Protein AF-A0ABD3PIY7-F1 (afdb_monomer)

Nearest PDB structures (foldseek):
  5vhe-assembly1_A  TM=8.144E-01  e=1.814E-07  Bos taurus
  5vhc-assembly1_D  TM=8.703E-01  e=1.479E-06  Bos taurus
  5vhd-assembly1_D  TM=8.740E-01  e=3.602E-06  Bos taurus
  6up2-assembly1_A  TM=8.227E-01  e=4.090E-06  Mus musculus
  5n9e-assembly2_B  TM=8.002E-01  e=2.459E-06  Drosophila melanogaster

pLDDT: mean 78.74, std 16.83, range [37.09, 96.31]

InterPro domains:
  IPR011709 DEAD-box helicase, OB fold [PF07717] (122-175)

Foldseek 3Di:
DPDPPPVVVVVVVCVVVVQVVVCVVVVHDSVVVVVVVVVVVVVQVVCVVVVNDDDPCPCVCVPPPQVVLLVVCLVQADQFKKFKDDADFDWDADPVGTDTDQAFLVRIWIWDQDDDDDDDRDTFTEEEDPQEPSSRDRDAPDRMKGADDWDDDVGIYTDYIDHDDPVSCVVRNDDWDQPLVQQWIQGPVGDIDRHDNPVPPPDDDDD

Structure (mmCIF, N/CA/C/O backbone):
data_AF-A0ABD3PIY7-F1
#
_entry.id   AF-A0ABD3PIY7-F1
#
loop_
_atom_site.group_PDB
_atom_site.id
_atom_site.type_symbol
_atom_site.label_atom_id
_atom_site.label_alt_id
_atom_site.label_comp_id
_atom_site.label_asym_id
_atom_s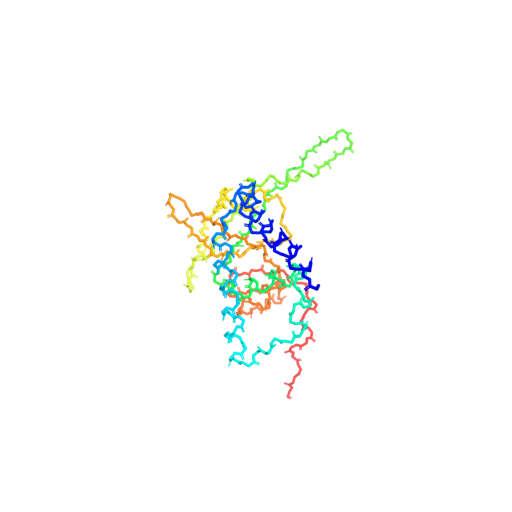ite.label_entity_id
_atom_site.label_seq_id
_atom_site.pdbx_PDB_ins_code
_atom_site.Cartn_x
_atom_site.Cartn_y
_atom_site.Cartn_z
_atom_site.occupancy
_atom_site.B_iso_or_equiv
_atom_site.auth_seq_id
_atom_site.auth_comp_id
_atom_site.auth_asym_id
_atom_site.auth_atom_id
_atom_site.pdbx_PDB_model_num
ATOM 1 N N . MET A 1 1 ? 21.362 31.299 -43.560 1.00 41.44 1 MET A N 1
ATOM 2 C CA . MET A 1 1 ? 21.408 29.983 -42.880 1.00 41.44 1 MET A CA 1
ATOM 3 C C . MET A 1 1 ? 21.507 30.163 -41.349 1.00 41.44 1 MET A C 1
ATOM 5 O O . MET A 1 1 ? 22.507 29.791 -40.764 1.00 41.44 1 MET A O 1
ATOM 9 N N . ARG A 1 2 ? 20.524 30.808 -40.680 1.00 44.50 2 ARG A N 1
ATOM 10 C CA . ARG A 1 2 ? 20.615 31.162 -39.233 1.00 44.50 2 ARG A CA 1
ATOM 11 C C . ARG A 1 2 ? 19.253 31.409 -38.531 1.00 44.50 2 ARG A C 1
ATOM 13 O O . ARG A 1 2 ? 19.141 32.277 -37.681 1.00 44.50 2 ARG A O 1
ATOM 20 N N . ARG A 1 3 ? 18.177 30.699 -38.910 1.00 45.22 3 ARG A N 1
ATOM 21 C CA . ARG A 1 3 ? 16.821 30.898 -38.324 1.00 45.22 3 ARG A CA 1
ATOM 22 C C . ARG A 1 3 ? 16.205 29.671 -37.634 1.00 45.22 3 ARG A C 1
ATOM 24 O O . ARG A 1 3 ? 15.105 29.784 -37.110 1.00 45.22 3 ARG A O 1
ATOM 31 N N . LYS A 1 4 ? 16.890 28.519 -37.601 1.00 45.94 4 LYS A N 1
ATOM 32 C CA . LYS A 1 4 ? 16.369 27.302 -36.944 1.00 45.94 4 LYS A CA 1
ATOM 33 C C . LYS A 1 4 ? 16.643 27.224 -35.427 1.00 45.94 4 LYS A C 1
ATOM 35 O O . LYS A 1 4 ? 15.901 26.530 -34.755 1.00 45.94 4 LYS A O 1
ATOM 40 N N . GLY A 1 5 ? 17.606 27.980 -34.882 1.00 41.78 5 GLY A N 1
ATOM 41 C CA . GLY A 1 5 ? 17.966 27.917 -33.450 1.00 41.78 5 GLY A CA 1
ATOM 42 C C . GLY A 1 5 ? 16.987 28.602 -32.481 1.00 41.78 5 GLY A C 1
ATOM 43 O O . GLY A 1 5 ? 16.725 28.075 -31.410 1.00 41.78 5 GLY A O 1
ATOM 44 N N . LEU A 1 6 ? 16.355 29.720 -32.865 1.00 46.38 6 LEU A N 1
ATOM 45 C CA . LEU A 1 6 ? 15.522 30.504 -31.932 1.00 46.38 6 LEU A CA 1
ATOM 46 C C . LEU A 1 6 ? 14.171 29.862 -31.560 1.00 46.38 6 LEU A C 1
ATOM 48 O O . LEU A 1 6 ? 13.552 30.286 -30.582 1.00 46.38 6 LEU A O 1
ATOM 52 N N . LYS A 1 7 ? 13.670 28.885 -32.333 1.00 46.22 7 LYS A N 1
ATOM 53 C CA . LYS A 1 7 ? 12.395 28.212 -32.022 1.00 46.22 7 LYS A CA 1
ATOM 54 C C . LYS A 1 7 ? 12.561 27.108 -30.978 1.00 46.22 7 LYS A C 1
ATOM 56 O O . LYS A 1 7 ? 11.711 27.031 -30.098 1.00 46.22 7 LYS A O 1
ATOM 61 N N . GLU A 1 8 ? 13.639 26.325 -31.039 1.00 45.47 8 GLU A N 1
ATOM 62 C CA . GLU A 1 8 ? 13.913 25.281 -30.039 1.00 45.47 8 GLU A CA 1
ATOM 63 C C . GLU A 1 8 ? 14.281 25.868 -28.672 1.00 45.47 8 GLU A C 1
ATOM 65 O O . GLU A 1 8 ? 13.762 25.413 -27.651 1.00 45.47 8 GLU A O 1
ATOM 70 N N . GLU A 1 9 ? 15.076 26.942 -28.654 1.00 44.72 9 GLU A N 1
ATOM 71 C CA . GLU A 1 9 ? 15.429 27.670 -27.428 1.00 44.72 9 GLU A CA 1
ATOM 72 C C . GLU A 1 9 ? 14.183 28.223 -26.714 1.00 44.72 9 GLU A C 1
ATOM 74 O O . GLU A 1 9 ? 14.039 28.076 -25.505 1.00 44.72 9 GLU A O 1
ATOM 79 N N . ASN A 1 10 ? 13.215 28.775 -27.458 1.00 47.69 10 ASN A N 1
ATOM 80 C CA . ASN A 1 10 ? 11.969 29.295 -26.882 1.00 47.69 10 ASN A CA 1
ATOM 81 C C . ASN A 1 10 ? 11.010 28.202 -26.379 1.00 47.69 10 ASN A C 1
ATOM 83 O O . ASN A 1 10 ? 10.275 28.436 -25.420 1.00 47.69 10 ASN A O 1
ATOM 87 N N . SER A 1 11 ? 10.987 27.014 -26.992 1.00 49.31 11 SER A N 1
ATOM 88 C CA . SER A 1 11 ? 10.216 25.877 -26.468 1.00 49.31 11 SER A CA 1
ATOM 89 C C . SER A 1 11 ? 10.844 25.282 -25.209 1.00 49.31 11 SER A C 1
ATOM 91 O O . SER A 1 11 ? 10.114 24.973 -24.268 1.00 49.31 11 SER A O 1
ATOM 93 N N . ALA A 1 12 ? 12.177 25.189 -25.152 1.00 49.81 12 ALA A N 1
ATOM 94 C CA . ALA A 1 12 ? 12.895 24.721 -23.970 1.00 49.81 12 ALA A CA 1
ATOM 95 C C . ALA A 1 12 ? 12.731 25.697 -22.794 1.00 49.81 12 ALA A C 1
ATOM 97 O O . ALA A 1 12 ? 12.411 25.262 -21.692 1.00 49.81 12 ALA A O 1
ATOM 98 N N . LEU A 1 13 ? 12.833 27.009 -23.041 1.00 50.16 13 LEU A N 1
ATOM 99 C CA . LEU A 1 13 ? 12.611 28.051 -22.029 1.00 50.16 13 LEU A CA 1
ATOM 100 C C . LEU A 1 13 ? 11.163 28.094 -21.516 1.00 50.16 13 LEU A C 1
ATOM 102 O O . LEU A 1 13 ? 10.933 28.367 -20.341 1.00 50.16 13 LEU A O 1
ATOM 106 N N . ARG A 1 14 ? 10.174 27.787 -22.368 1.00 47.69 14 ARG A N 1
ATOM 107 C CA . ARG A 1 14 ? 8.779 27.645 -21.927 1.00 47.69 14 ARG A CA 1
ATOM 108 C C . ARG A 1 14 ? 8.581 26.400 -21.073 1.00 47.69 14 ARG A C 1
ATOM 110 O O . ARG A 1 14 ? 7.914 26.497 -20.055 1.00 47.69 14 ARG A O 1
ATOM 117 N N . LEU A 1 15 ? 9.165 25.258 -21.437 1.00 51.66 15 LEU A N 1
ATOM 118 C CA . LEU A 1 15 ? 9.083 24.021 -20.649 1.00 51.66 15 LEU A CA 1
ATOM 119 C C . LEU A 1 15 ? 9.783 24.148 -19.285 1.00 51.66 15 LEU A C 1
ATOM 121 O O . LEU A 1 15 ? 9.242 23.675 -18.287 1.00 51.66 15 LEU A O 1
ATOM 125 N N . THR A 1 16 ? 10.926 24.839 -19.209 1.00 54.31 16 THR A N 1
ATOM 126 C CA . THR A 1 16 ? 11.644 25.054 -17.940 1.00 54.31 16 THR A CA 1
ATOM 127 C C . THR A 1 16 ? 10.926 26.015 -16.996 1.00 54.31 16 THR A C 1
ATOM 129 O O . THR A 1 16 ? 11.021 25.823 -15.790 1.00 54.31 16 THR A O 1
ATOM 132 N N . SER A 1 17 ? 10.166 26.998 -17.497 1.00 56.44 17 SER A N 1
ATOM 133 C CA . SER A 1 17 ? 9.319 27.863 -16.655 1.00 56.44 17 SER A CA 1
ATOM 134 C C . SER A 1 17 ? 7.935 27.269 -16.360 1.00 56.44 17 SER A C 1
ATOM 136 O O . SER A 1 17 ? 7.323 27.588 -15.344 1.00 56.44 17 SER A O 1
ATOM 138 N N . PHE A 1 18 ? 7.421 26.408 -17.244 1.00 59.94 18 PHE A N 1
ATOM 139 C CA . PHE A 1 18 ? 6.088 25.810 -17.126 1.00 59.94 18 PHE A CA 1
ATOM 140 C C . PHE A 1 18 ? 6.053 24.663 -16.112 1.00 59.94 18 PHE A C 1
ATOM 142 O O . PHE A 1 18 ? 5.058 24.510 -15.409 1.00 59.94 18 PHE A O 1
ATOM 149 N N . CYS A 1 19 ? 7.138 23.894 -15.980 1.00 62.19 19 CYS A N 1
ATOM 150 C CA . CYS A 1 19 ? 7.215 22.800 -15.009 1.00 62.19 19 CYS A CA 1
ATOM 151 C C . CYS A 1 19 ? 7.185 23.268 -13.538 1.00 62.19 19 CYS A C 1
ATOM 153 O O . CYS A 1 19 ? 6.385 22.712 -12.784 1.00 62.19 19 CYS A O 1
ATOM 155 N N . PRO A 1 20 ? 7.954 24.289 -13.102 1.00 66.12 20 PRO A N 1
ATOM 156 C CA . PRO A 1 20 ? 7.835 24.848 -11.752 1.00 66.12 20 PRO A CA 1
ATOM 157 C C . PRO A 1 20 ? 6.439 25.423 -11.494 1.00 66.12 20 PRO A C 1
ATOM 159 O O . PRO A 1 20 ? 5.818 25.113 -10.485 1.00 66.12 20 PRO A O 1
ATOM 162 N N . PHE A 1 21 ? 5.893 26.162 -12.463 1.00 67.88 21 PHE A N 1
ATOM 163 C CA . PHE A 1 21 ? 4.573 26.784 -12.350 1.00 67.88 21 PHE A CA 1
ATOM 164 C C . PHE A 1 21 ? 3.426 25.763 -12.230 1.00 67.88 21 PHE A C 1
ATOM 166 O O . PHE A 1 21 ? 2.496 25.941 -11.443 1.00 67.88 21 PHE A O 1
ATOM 173 N N . LEU A 1 22 ? 3.481 24.669 -12.996 1.00 68.88 22 LEU A N 1
ATOM 174 C CA . LEU A 1 22 ? 2.507 23.580 -12.897 1.00 68.88 22 LEU A CA 1
ATOM 175 C C . LEU A 1 22 ? 2.661 22.796 -11.585 1.00 68.88 22 LEU A C 1
ATOM 177 O O . LEU A 1 22 ? 1.661 22.354 -11.022 1.00 68.88 22 LEU A O 1
ATOM 181 N N . SER A 1 23 ? 3.896 22.659 -11.094 1.00 71.25 23 SER A N 1
ATOM 182 C CA . SER A 1 23 ? 4.188 22.005 -9.816 1.00 71.25 23 SER A CA 1
ATOM 183 C C . SER A 1 23 ? 3.575 22.785 -8.655 1.00 71.25 23 SER A C 1
ATOM 185 O O . SER A 1 23 ? 2.824 22.202 -7.878 1.00 71.25 23 SER A O 1
ATOM 187 N N . ASP A 1 24 ? 3.756 24.108 -8.613 1.00 74.19 24 ASP A N 1
ATOM 188 C CA . ASP A 1 24 ? 3.157 24.974 -7.587 1.00 74.19 24 ASP A CA 1
ATOM 189 C C . ASP A 1 24 ? 1.623 24.902 -7.593 1.00 74.19 24 ASP A C 1
ATOM 191 O O . ASP A 1 24 ? 0.986 24.869 -6.540 1.00 74.19 24 ASP A O 1
ATOM 195 N N . ARG A 1 25 ? 1.007 24.801 -8.778 1.00 80.75 25 ARG A N 1
ATOM 196 C CA . ARG A 1 25 ? -0.454 24.698 -8.915 1.00 80.75 25 ARG A CA 1
ATOM 197 C C . ARG A 1 25 ? -1.023 23.372 -8.403 1.00 80.75 25 ARG A C 1
ATOM 199 O O . ARG A 1 25 ? -2.176 23.333 -7.978 1.00 80.75 25 ARG A O 1
ATOM 206 N N . LEU A 1 26 ? -0.241 22.298 -8.470 1.00 81.50 26 LEU A N 1
ATOM 207 C CA . LEU A 1 26 ? -0.616 20.965 -7.991 1.00 81.50 26 LEU A CA 1
ATOM 208 C C . LEU A 1 26 ? -0.087 20.677 -6.574 1.00 81.50 26 LEU A C 1
ATOM 210 O O . LEU A 1 26 ? -0.328 19.591 -6.052 1.00 81.50 26 LEU A O 1
ATOM 214 N N . GLY A 1 27 ? 0.621 21.630 -5.953 1.00 83.44 27 GLY A N 1
ATOM 215 C CA . GLY A 1 27 ? 1.266 21.450 -4.650 1.00 83.44 27 GLY A CA 1
ATOM 216 C C . GLY A 1 27 ? 2.446 20.470 -4.676 1.00 83.44 27 GLY A C 1
ATOM 217 O O . GLY A 1 27 ? 2.754 19.851 -3.660 1.00 83.44 27 GLY A O 1
ATOM 218 N N . LEU A 1 28 ? 3.082 20.288 -5.834 1.00 86.81 28 LEU A N 1
ATOM 219 C CA . LEU A 1 28 ? 4.210 19.382 -6.038 1.00 86.81 28 LEU A CA 1
ATOM 220 C C . LEU A 1 28 ? 5.540 20.128 -5.889 1.00 86.81 28 LEU A C 1
ATOM 222 O O . LEU A 1 28 ? 5.702 21.245 -6.370 1.00 86.81 28 LEU A O 1
ATOM 226 N N . ALA A 1 29 ? 6.531 19.482 -5.274 1.00 90.31 29 ALA A N 1
ATOM 227 C CA . ALA A 1 29 ? 7.879 20.028 -5.158 1.00 90.31 29 ALA A CA 1
ATOM 228 C C . ALA A 1 29 ? 8.727 19.640 -6.381 1.00 90.31 29 ALA A C 1
ATOM 230 O O . ALA A 1 29 ? 9.099 18.476 -6.544 1.00 90.31 29 ALA A O 1
ATOM 231 N N . PHE A 1 30 ? 9.064 20.617 -7.232 1.00 88.00 30 PHE A N 1
ATOM 232 C CA . PHE A 1 30 ? 9.815 20.383 -8.475 1.00 88.00 30 PHE A CA 1
ATOM 233 C C . PHE A 1 30 ? 11.169 19.695 -8.246 1.00 88.00 30 PHE A C 1
ATOM 235 O O . PHE A 1 30 ? 11.484 18.717 -8.922 1.00 88.00 30 PHE A O 1
ATOM 242 N N . ASN A 1 31 ? 11.942 20.162 -7.260 1.00 90.00 31 ASN A N 1
ATOM 243 C CA . ASN A 1 31 ? 13.249 19.579 -6.945 1.00 90.00 31 ASN A CA 1
ATOM 244 C C . ASN A 1 31 ? 13.114 18.108 -6.539 1.00 90.00 31 ASN A C 1
ATOM 246 O O . ASN A 1 31 ? 13.791 17.260 -7.105 1.00 90.00 31 ASN A O 1
ATOM 250 N N . SER A 1 32 ? 12.146 17.783 -5.675 1.00 91.38 32 SER A N 1
ATOM 251 C CA . SER A 1 32 ? 11.881 16.399 -5.271 1.00 91.38 32 SER A CA 1
ATOM 252 C C . SER A 1 32 ? 11.489 15.508 -6.451 1.00 91.38 32 SER A C 1
ATOM 254 O O . SER A 1 32 ? 11.892 14.351 -6.503 1.00 91.38 32 SER A O 1
ATOM 256 N N . MET A 1 33 ? 10.736 16.023 -7.429 1.00 89.62 33 MET A N 1
ATOM 257 C CA . MET A 1 33 ? 10.426 15.265 -8.649 1.00 89.62 33 MET A CA 1
ATOM 258 C C . MET A 1 33 ? 11.662 15.002 -9.508 1.00 89.62 33 MET A C 1
ATOM 260 O O . MET A 1 33 ? 11.801 13.914 -10.069 1.00 89.62 33 MET A O 1
ATOM 264 N N . ASN A 1 34 ? 12.565 15.976 -9.607 1.00 91.25 34 ASN A N 1
ATOM 265 C CA . ASN A 1 34 ? 13.816 15.796 -10.329 1.00 91.25 34 ASN A CA 1
ATOM 266 C C . ASN A 1 34 ? 14.738 14.790 -9.620 1.00 91.25 34 ASN A C 1
ATOM 268 O O . ASN A 1 34 ? 15.305 13.924 -10.284 1.00 91.25 34 ASN A O 1
ATOM 272 N N . ASP A 1 35 ? 14.807 14.836 -8.289 1.00 95.12 35 ASP A N 1
ATOM 273 C CA . ASP A 1 35 ? 15.552 13.869 -7.478 1.00 95.12 35 ASP A CA 1
ATOM 274 C C . ASP A 1 35 ? 14.982 12.451 -7.652 1.00 95.12 35 ASP A C 1
ATOM 276 O O . ASP A 1 35 ? 15.729 11.498 -7.876 1.00 95.12 35 ASP A O 1
ATOM 280 N N . MET A 1 36 ? 13.650 12.299 -7.655 1.00 94.12 36 MET A N 1
ATOM 281 C CA . MET A 1 36 ? 12.994 11.014 -7.940 1.00 94.12 36 MET A CA 1
ATOM 282 C C . MET A 1 36 ? 13.327 10.498 -9.344 1.00 94.12 36 MET A C 1
ATOM 284 O O . MET A 1 36 ? 13.596 9.310 -9.515 1.00 94.12 36 MET A O 1
ATOM 288 N N . LYS A 1 37 ? 13.358 11.374 -10.355 1.00 93.19 37 LYS A N 1
ATOM 289 C CA . LYS A 1 37 ? 13.745 10.991 -11.720 1.00 93.19 37 LYS A CA 1
ATOM 290 C C . LYS A 1 37 ? 15.193 10.498 -11.778 1.00 93.19 37 LYS A C 1
ATOM 292 O O . LYS A 1 37 ? 15.467 9.504 -12.448 1.00 93.19 37 LYS A O 1
ATOM 297 N N . GLN A 1 38 ? 16.106 11.169 -11.079 1.00 95.81 38 GLN A N 1
ATOM 298 C CA . GLN A 1 38 ? 17.503 10.740 -10.984 1.00 95.81 38 GLN A CA 1
ATOM 299 C C . GLN A 1 38 ? 17.629 9.390 -10.269 1.00 95.81 38 GLN A C 1
ATOM 301 O O . GLN A 1 38 ? 18.364 8.522 -10.737 1.00 95.81 38 GLN A O 1
ATOM 306 N N . LEU A 1 39 ? 16.867 9.173 -9.193 1.00 96.31 39 LEU A N 1
ATOM 307 C CA . LEU A 1 39 ? 16.850 7.902 -8.470 1.00 96.31 39 LEU A CA 1
ATOM 308 C C . LEU A 1 39 ? 16.390 6.739 -9.364 1.00 96.31 39 LEU A C 1
ATOM 310 O O . LEU A 1 39 ? 17.013 5.681 -9.362 1.00 96.31 39 LEU A O 1
ATOM 314 N N . VAL A 1 40 ? 15.353 6.938 -10.184 1.00 93.31 40 VAL A N 1
ATOM 315 C CA . VAL A 1 40 ? 14.893 5.918 -11.147 1.00 93.31 40 VAL A CA 1
ATOM 316 C C . VAL A 1 40 ? 15.995 5.561 -12.147 1.00 93.31 40 VAL A C 1
ATOM 318 O O . VAL A 1 40 ? 16.245 4.384 -12.398 1.00 93.31 40 VAL A O 1
ATOM 321 N N . GLN A 1 41 ? 16.709 6.557 -12.677 1.00 92.44 41 GLN A N 1
ATOM 322 C CA . GLN A 1 41 ? 17.826 6.318 -13.599 1.00 92.44 41 GLN A CA 1
ATOM 323 C C . GLN A 1 41 ? 18.957 5.514 -12.939 1.00 92.44 41 GLN A C 1
ATOM 325 O O . GLN A 1 41 ? 19.526 4.620 -13.565 1.00 92.44 41 GLN A O 1
ATOM 330 N N . GLN A 1 42 ? 19.255 5.792 -11.668 1.00 95.44 42 GLN A N 1
ATOM 331 C CA . GLN A 1 42 ? 20.258 5.054 -10.895 1.00 95.44 42 GLN A CA 1
ATOM 332 C C . GLN A 1 42 ? 19.845 3.598 -10.632 1.00 95.44 42 GLN A C 1
ATOM 334 O O . GLN A 1 42 ? 20.677 2.691 -10.739 1.00 95.44 42 GLN A O 1
ATOM 339 N N . LEU A 1 43 ? 18.568 3.357 -10.319 1.00 93.25 43 LEU A N 1
ATOM 340 C CA . LEU A 1 43 ? 18.032 2.006 -10.136 1.00 93.25 43 LEU A CA 1
ATOM 341 C C . LEU A 1 43 ? 18.088 1.204 -11.442 1.00 93.25 43 LEU A C 1
ATOM 343 O O . LEU A 1 43 ? 18.558 0.069 -11.430 1.00 93.25 43 LEU A O 1
ATOM 347 N N . ASN A 1 44 ? 17.721 1.807 -12.576 1.00 91.25 44 ASN A N 1
ATOM 348 C CA . ASN A 1 44 ? 17.812 1.153 -13.887 1.00 91.25 44 ASN A CA 1
ATOM 349 C C . ASN A 1 44 ? 19.256 0.805 -14.272 1.00 91.25 44 ASN A C 1
ATOM 351 O O . ASN A 1 44 ? 19.520 -0.292 -14.767 1.00 91.25 44 ASN A O 1
ATOM 355 N N . ALA A 1 45 ? 20.208 1.701 -13.997 1.00 91.75 45 ALA A N 1
ATOM 356 C CA . ALA A 1 45 ? 21.626 1.418 -14.211 1.00 91.75 45 ALA A CA 1
ATOM 357 C C . ALA A 1 45 ? 22.116 0.242 -13.344 1.00 91.75 45 ALA A C 1
ATOM 359 O O . ALA A 1 45 ? 22.903 -0.583 -13.807 1.00 91.75 45 ALA A O 1
ATOM 360 N N . SER A 1 46 ? 21.616 0.135 -12.110 1.00 94.88 46 SER A N 1
ATOM 361 C CA . SER A 1 46 ? 21.942 -0.964 -11.193 1.00 94.88 46 SER A CA 1
ATOM 362 C C . SER A 1 46 ? 21.303 -2.292 -11.619 1.00 94.88 46 SER A C 1
ATOM 364 O O . SER A 1 46 ? 21.924 -3.341 -11.506 1.00 94.88 46 SER A O 1
ATOM 366 N N . LEU A 1 47 ? 20.084 -2.274 -12.162 1.00 91.62 47 LEU A N 1
ATOM 367 C CA . LEU A 1 47 ? 19.457 -3.463 -12.754 1.00 91.62 47 LEU A CA 1
ATOM 368 C C . LEU A 1 47 ? 20.231 -3.944 -13.988 1.00 91.62 47 LEU A C 1
ATOM 370 O O . LEU A 1 47 ? 20.502 -5.138 -14.122 1.00 91.62 47 LEU A O 1
ATOM 374 N N . SER A 1 48 ? 20.675 -3.003 -14.824 1.00 92.06 48 SER A N 1
ATOM 375 C CA . SER A 1 48 ? 21.489 -3.296 -16.006 1.00 92.06 48 SER A CA 1
ATOM 376 C C . SER A 1 48 ? 22.832 -3.927 -15.635 1.00 92.06 48 SER A C 1
ATOM 378 O O . SER A 1 48 ? 23.259 -4.883 -16.280 1.00 92.06 48 SER A O 1
ATOM 380 N N . SER A 1 49 ? 23.490 -3.449 -14.571 1.00 93.38 49 SER A N 1
ATOM 381 C CA . SER A 1 49 ? 24.754 -4.036 -14.103 1.00 93.38 49 SER A CA 1
ATOM 382 C C . SER A 1 49 ? 24.587 -5.439 -13.507 1.00 93.38 49 SER A C 1
ATOM 384 O O . SER A 1 49 ? 25.516 -6.240 -13.579 1.00 93.38 49 SER A O 1
ATOM 386 N N . LEU A 1 50 ? 23.401 -5.762 -12.979 1.00 94.56 50 LEU A N 1
ATOM 387 C CA . LEU A 1 50 ? 23.030 -7.106 -12.518 1.00 94.56 50 LEU A CA 1
ATOM 388 C C . LEU A 1 50 ? 22.650 -8.063 -13.664 1.00 94.56 50 LEU A C 1
ATOM 390 O O . LEU A 1 50 ? 22.404 -9.241 -13.411 1.00 94.56 50 LEU A O 1
ATOM 394 N N . GLY A 1 51 ? 22.611 -7.585 -14.912 1.00 91.69 51 GLY A N 1
ATOM 395 C CA . GLY A 1 51 ? 22.280 -8.385 -16.095 1.00 91.69 51 GLY A CA 1
ATOM 396 C C . GLY A 1 51 ? 20.804 -8.352 -16.502 1.00 91.69 51 GLY A C 1
ATOM 397 O O . GLY A 1 51 ? 20.430 -9.033 -17.456 1.00 91.69 51 GLY A O 1
ATOM 398 N N . PHE A 1 52 ? 19.967 -7.551 -15.834 1.00 89.75 52 PHE A N 1
ATOM 399 C CA . PHE A 1 52 ? 18.611 -7.264 -16.302 1.00 89.75 52 PHE A CA 1
ATOM 400 C C . PHE A 1 52 ? 18.684 -6.178 -17.375 1.00 89.75 52 PHE A C 1
ATOM 402 O O . PHE A 1 52 ? 18.832 -4.997 -17.068 1.00 89.75 52 PHE A O 1
ATOM 409 N N . LEU A 1 53 ? 18.640 -6.592 -18.639 1.00 82.38 53 LEU A N 1
ATOM 410 C CA . LEU A 1 53 ? 18.754 -5.680 -19.772 1.00 82.38 53 LEU A CA 1
ATOM 411 C C . LEU A 1 53 ? 17.472 -4.864 -19.938 1.00 82.38 53 LEU A C 1
ATOM 413 O O . LEU A 1 53 ? 16.374 -5.421 -19.932 1.00 82.38 53 LEU A O 1
ATOM 417 N N . ASP A 1 54 ? 17.635 -3.557 -20.126 1.00 77.81 54 ASP A N 1
ATOM 418 C CA . ASP A 1 54 ? 16.555 -2.690 -20.578 1.00 77.81 54 ASP A CA 1
ATOM 419 C C . ASP A 1 54 ? 16.363 -2.908 -22.083 1.00 77.81 54 ASP A C 1
ATOM 421 O O . ASP A 1 54 ? 17.133 -2.407 -22.906 1.00 77.81 54 ASP A O 1
ATOM 425 N N . ASP A 1 55 ? 15.390 -3.742 -22.439 1.00 77.50 55 ASP A N 1
ATOM 426 C CA . ASP A 1 55 ? 14.936 -3.861 -23.821 1.00 77.50 55 ASP A CA 1
ATOM 427 C C . ASP A 1 55 ? 13.862 -2.795 -24.075 1.00 77.50 55 ASP A C 1
ATOM 429 O O . ASP A 1 55 ? 13.175 -2.355 -23.153 1.00 77.50 55 ASP A O 1
ATOM 433 N N . GLY A 1 56 ? 13.627 -2.408 -25.330 1.00 75.50 56 GLY A N 1
ATOM 434 C CA . GLY A 1 56 ? 12.601 -1.411 -25.685 1.00 75.50 56 GLY A CA 1
ATOM 435 C C . GLY A 1 56 ? 11.170 -1.771 -25.235 1.00 75.50 56 GLY A C 1
ATOM 436 O O . GLY A 1 56 ? 10.258 -0.957 -25.370 1.00 75.50 56 GLY A O 1
ATOM 437 N N . ASN A 1 57 ? 10.981 -2.976 -24.688 1.00 81.00 57 ASN A N 1
ATOM 438 C CA . ASN A 1 57 ? 9.741 -3.531 -24.162 1.00 81.00 57 ASN A CA 1
ATOM 439 C C . ASN A 1 57 ? 9.676 -3.654 -22.623 1.00 81.00 57 ASN A C 1
ATOM 441 O O . ASN A 1 57 ? 8.675 -4.181 -22.127 1.00 81.00 57 ASN A O 1
ATOM 445 N N . SER A 1 58 ? 10.666 -3.182 -21.854 1.00 83.75 58 SER A N 1
ATOM 446 C CA . SER A 1 58 ? 10.670 -3.285 -20.378 1.00 83.75 58 SER A CA 1
ATOM 447 C C . SER A 1 58 ? 9.381 -2.746 -19.731 1.00 83.75 58 SER A C 1
ATOM 449 O O . SER A 1 58 ? 8.857 -3.332 -18.783 1.00 83.75 58 SER A O 1
ATOM 451 N N . ASP A 1 59 ? 8.793 -1.696 -20.314 1.00 88.88 59 ASP A N 1
ATOM 452 C CA . ASP A 1 59 ? 7.591 -1.018 -19.810 1.00 88.88 59 ASP A CA 1
ATOM 453 C C . ASP A 1 59 ? 6.259 -1.536 -20.388 1.00 88.88 59 ASP A C 1
ATOM 455 O O . ASP A 1 59 ? 5.209 -0.919 -20.189 1.00 88.88 59 ASP A O 1
ATOM 459 N N . THR A 1 60 ? 6.242 -2.695 -21.064 1.00 91.94 60 THR A N 1
ATOM 460 C CA . THR A 1 60 ? 5.022 -3.248 -21.701 1.00 91.94 60 THR A CA 1
ATOM 461 C C . THR A 1 60 ? 3.827 -3.323 -20.736 1.00 91.94 60 THR A C 1
ATOM 463 O O . THR A 1 60 ? 2.681 -3.088 -21.121 1.00 91.94 60 THR A O 1
ATOM 466 N N . ASN A 1 61 ? 4.087 -3.612 -19.456 1.00 91.44 61 ASN A N 1
ATOM 467 C CA . ASN A 1 61 ? 3.062 -3.772 -18.423 1.00 91.44 61 ASN A CA 1
ATOM 468 C C . ASN A 1 61 ? 2.851 -2.531 -17.533 1.00 91.44 61 ASN A C 1
ATOM 470 O O . ASN A 1 61 ? 2.048 -2.601 -16.599 1.00 91.44 61 ASN A O 1
ATOM 474 N N . ALA A 1 62 ? 3.511 -1.399 -17.808 1.00 90.38 62 ALA A N 1
ATOM 475 C CA . ALA A 1 62 ? 3.494 -0.213 -16.941 1.00 90.38 62 ALA A CA 1
ATOM 476 C C . ALA A 1 62 ? 2.083 0.370 -16.722 1.00 90.38 62 ALA A C 1
ATOM 478 O O . ALA A 1 62 ? 1.762 0.863 -15.643 1.00 90.38 62 ALA A O 1
ATOM 479 N N . ASN A 1 63 ? 1.199 0.246 -17.718 1.00 92.94 63 ASN A N 1
ATOM 480 C CA . ASN A 1 63 ? -0.185 0.730 -17.635 1.00 92.94 63 ASN A CA 1
ATOM 481 C C . ASN A 1 63 ? -1.136 -0.234 -16.900 1.00 92.94 63 ASN A C 1
ATOM 483 O O . ASN A 1 63 ? -2.287 0.108 -16.618 1.00 92.94 63 ASN A O 1
ATOM 487 N N . SER A 1 64 ? -0.689 -1.451 -16.580 1.00 94.38 64 SER A N 1
ATOM 488 C CA . SER A 1 64 ? -1.505 -2.428 -15.862 1.00 94.38 64 SER A CA 1
ATOM 489 C C . SER A 1 64 ? -1.379 -2.223 -14.357 1.00 94.38 64 SER A C 1
ATOM 491 O O . SER A 1 64 ? -0.514 -2.795 -13.691 1.00 94.38 64 SER A O 1
ATOM 493 N N . TRP A 1 65 ? -2.303 -1.448 -13.786 1.00 91.12 65 TRP A N 1
ATOM 494 C CA . TRP A 1 65 ? -2.330 -1.155 -12.349 1.00 91.12 65 TRP A CA 1
ATOM 495 C C . TRP A 1 65 ? -2.349 -2.417 -11.467 1.00 91.12 65 TRP A C 1
ATOM 497 O O . TRP A 1 65 ? -1.837 -2.400 -10.350 1.00 91.12 65 TRP A O 1
ATOM 507 N N . ARG A 1 66 ? -2.911 -3.532 -11.962 1.00 91.75 66 ARG A N 1
ATOM 508 C CA . ARG A 1 66 ? -2.924 -4.821 -11.250 1.00 91.75 66 ARG A CA 1
ATOM 509 C C . ARG A 1 66 ? -1.524 -5.409 -11.113 1.00 91.75 66 ARG A C 1
ATOM 511 O O . ARG A 1 66 ? -1.187 -5.904 -10.039 1.00 91.75 66 ARG A O 1
ATOM 518 N N . ILE A 1 67 ? -0.719 -5.343 -12.174 1.00 93.50 67 ILE A N 1
ATOM 519 C CA . ILE A 1 67 ? 0.662 -5.840 -12.168 1.00 93.50 67 ILE A CA 1
ATOM 520 C C . ILE A 1 67 ? 1.513 -4.931 -11.287 1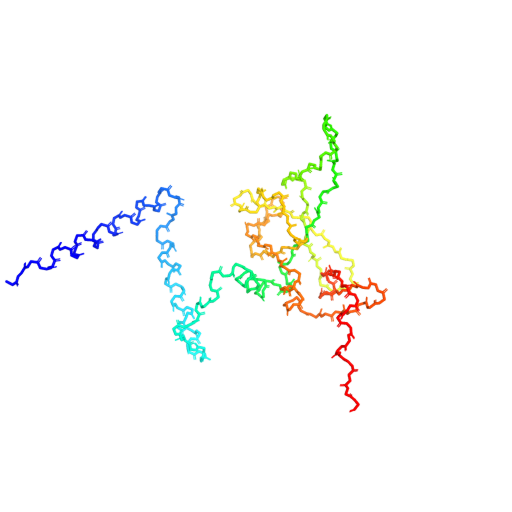.00 93.50 67 ILE A C 1
ATOM 522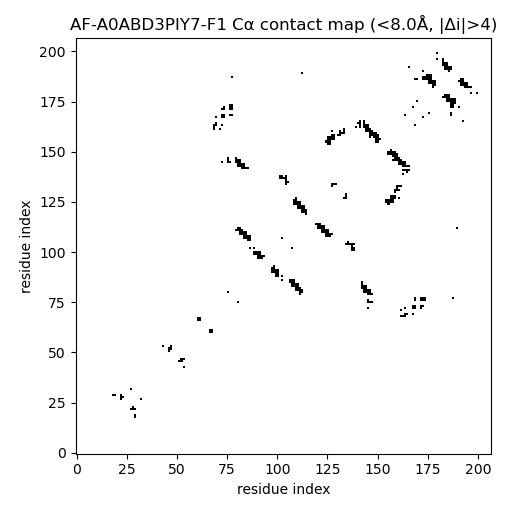 O O . ILE A 1 67 ? 2.157 -5.424 -10.367 1.00 93.50 67 ILE A O 1
ATOM 526 N N . VAL A 1 68 ? 1.419 -3.612 -11.473 1.00 93.44 68 VAL A N 1
ATOM 527 C CA . VAL A 1 68 ? 2.154 -2.632 -10.658 1.00 93.44 68 VAL A CA 1
ATOM 528 C C . VAL A 1 68 ? 1.847 -2.807 -9.166 1.00 93.44 68 VAL A C 1
ATOM 530 O O . VAL A 1 68 ? 2.762 -2.895 -8.352 1.00 93.44 68 VAL A O 1
ATOM 533 N N . ARG A 1 69 ? 0.571 -2.967 -8.787 1.00 92.81 69 ARG A N 1
ATOM 534 C CA . ARG A 1 69 ? 0.200 -3.274 -7.394 1.00 92.81 69 ARG A CA 1
ATOM 535 C C . ARG A 1 69 ? 0.752 -4.609 -6.916 1.00 92.81 69 ARG A C 1
ATOM 537 O O . ARG A 1 69 ? 1.134 -4.708 -5.759 1.00 92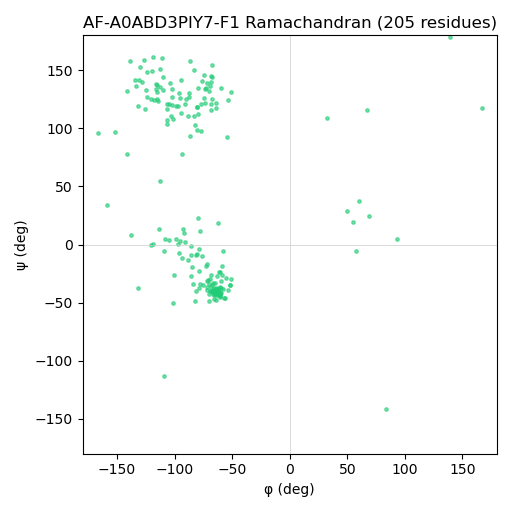.81 69 ARG A O 1
ATOM 544 N N . SER A 1 70 ? 0.781 -5.627 -7.771 1.00 93.69 70 SER A N 1
ATOM 545 C CA . SER A 1 70 ? 1.317 -6.941 -7.400 1.00 93.69 70 SER A CA 1
ATOM 546 C C . SER A 1 70 ? 2.817 -6.873 -7.108 1.00 93.69 70 SER A C 1
ATOM 548 O O . SER A 1 70 ? 3.259 -7.492 -6.149 1.00 93.69 70 SER A O 1
ATOM 550 N N . VAL A 1 71 ? 3.570 -6.058 -7.854 1.00 94.25 71 VAL A N 1
ATOM 551 C CA . VAL A 1 71 ? 4.989 -5.774 -7.576 1.00 94.25 71 VAL A CA 1
ATOM 552 C C . VAL A 1 71 ? 5.157 -5.002 -6.262 1.00 94.25 71 VAL A C 1
ATOM 554 O O . VAL A 1 71 ? 6.029 -5.311 -5.461 1.00 94.25 71 VAL A O 1
ATOM 557 N N . VAL A 1 72 ? 4.288 -4.031 -5.965 1.00 94.31 72 VAL A N 1
ATOM 558 C CA . VAL A 1 72 ? 4.316 -3.355 -4.652 1.00 94.31 72 VAL A CA 1
ATOM 559 C C . VAL A 1 72 ? 4.045 -4.351 -3.517 1.00 94.31 72 VAL A C 1
ATOM 561 O O . VAL A 1 72 ? 4.725 -4.331 -2.494 1.00 94.31 72 VAL A O 1
ATOM 564 N N . VAL A 1 73 ? 3.089 -5.263 -3.706 1.00 93.88 73 VAL A N 1
ATOM 565 C CA . VAL A 1 73 ? 2.800 -6.330 -2.738 1.00 93.88 73 VAL A CA 1
ATOM 566 C C . VAL A 1 73 ? 3.993 -7.271 -2.579 1.00 93.88 73 VAL A C 1
ATOM 568 O O . VAL A 1 73 ? 4.289 -7.639 -1.448 1.00 93.88 73 VAL A O 1
ATOM 571 N N . SER A 1 74 ? 4.711 -7.612 -3.655 1.00 93.44 74 SER A N 1
ATOM 572 C CA . SER A 1 74 ? 5.864 -8.518 -3.575 1.00 93.44 74 SER A CA 1
ATOM 573 C C . SER A 1 74 ? 7.014 -7.976 -2.737 1.00 93.44 74 SER A C 1
ATOM 575 O O . SER A 1 74 ? 7.790 -8.752 -2.194 1.00 93.44 74 SER A O 1
ATOM 577 N N . VAL A 1 75 ? 7.136 -6.652 -2.644 1.00 93.25 75 VAL A N 1
ATOM 578 C CA . VAL A 1 75 ? 8.184 -5.993 -1.856 1.00 93.25 75 VAL A CA 1
ATOM 579 C C . VAL A 1 75 ? 7.796 -5.869 -0.380 1.00 93.25 75 VAL A C 1
ATOM 581 O O . VAL A 1 75 ? 8.663 -5.923 0.487 1.00 93.25 75 VAL A O 1
ATOM 584 N N . LEU A 1 76 ? 6.508 -5.681 -0.082 1.00 92.94 76 LEU A N 1
ATOM 585 C CA . LEU A 1 76 ? 6.034 -5.336 1.266 1.00 92.94 76 LEU A CA 1
ATOM 586 C C . LEU A 1 76 ? 5.469 -6.540 2.043 1.00 92.94 76 LEU A C 1
ATOM 588 O O . LEU A 1 76 ? 5.463 -6.541 3.277 1.00 92.94 76 LEU A O 1
ATOM 592 N N . ALA A 1 77 ? 4.969 -7.564 1.350 1.00 88.94 77 ALA A N 1
ATOM 593 C CA . ALA A 1 77 ? 4.473 -8.790 1.967 1.00 88.94 77 ALA A CA 1
ATOM 594 C C . ALA A 1 77 ? 5.625 -9.777 2.258 1.00 88.94 77 ALA A C 1
ATOM 596 O O . ALA A 1 77 ? 6.619 -9.779 1.535 1.00 88.94 77 ALA A O 1
ATOM 597 N N . PRO A 1 78 ? 5.513 -10.630 3.296 1.00 85.81 78 PRO A N 1
ATOM 598 C CA . PRO A 1 78 ? 4.400 -10.753 4.248 1.00 85.81 78 PRO A CA 1
ATOM 599 C C . PRO A 1 78 ? 4.476 -9.801 5.456 1.00 85.81 78 PRO A C 1
ATOM 601 O O . PRO A 1 78 ? 3.510 -9.697 6.209 1.00 85.81 78 PRO A O 1
ATOM 604 N N . ALA A 1 79 ? 5.593 -9.096 5.651 1.00 87.12 79 ALA A N 1
ATOM 605 C CA . ALA A 1 79 ? 5.862 -8.358 6.887 1.00 87.12 79 ALA A CA 1
ATOM 606 C C . ALA A 1 79 ? 4.942 -7.145 7.112 1.00 87.12 79 ALA A C 1
ATOM 608 O O . ALA A 1 79 ? 4.572 -6.853 8.247 1.00 87.12 79 ALA A O 1
ATOM 609 N N . GLN A 1 80 ? 4.571 -6.423 6.052 1.00 91.31 80 GLN A N 1
ATOM 610 C CA . GLN A 1 80 ? 3.841 -5.156 6.153 1.00 91.31 80 GLN A CA 1
ATOM 611 C C . GLN A 1 80 ? 2.412 -5.268 5.604 1.00 91.31 80 GLN A C 1
ATOM 613 O O . GLN A 1 80 ? 2.001 -4.507 4.725 1.00 91.31 80 GLN A O 1
ATOM 618 N N . VAL A 1 81 ? 1.641 -6.226 6.125 1.00 92.12 81 VAL A N 1
ATOM 619 C CA . VAL A 1 81 ? 0.248 -6.480 5.717 1.00 92.12 81 VAL A CA 1
ATOM 620 C C . VAL A 1 81 ? -0.743 -5.958 6.763 1.00 92.12 81 VAL A C 1
ATOM 622 O O . VAL A 1 81 ? -0.554 -6.104 7.968 1.00 92.12 81 VAL A O 1
ATOM 625 N N . ILE A 1 82 ? -1.831 -5.356 6.285 1.00 92.88 82 ILE A N 1
ATOM 626 C CA . ILE A 1 82 ? -2.957 -4.850 7.070 1.00 92.88 82 ILE A CA 1
ATOM 627 C C . ILE A 1 82 ? -4.207 -5.647 6.711 1.00 92.88 82 ILE A C 1
ATOM 629 O O . ILE A 1 82 ? -4.570 -5.773 5.539 1.00 92.88 82 ILE A O 1
ATOM 633 N N . ARG A 1 83 ? -4.917 -6.107 7.738 1.00 91.75 83 ARG A N 1
ATOM 634 C CA . ARG A 1 83 ? -6.248 -6.695 7.632 1.00 91.75 83 ARG A CA 1
ATOM 635 C C . ARG A 1 83 ? -7.307 -5.600 7.707 1.00 91.75 83 ARG A C 1
ATOM 637 O O . ARG A 1 83 ? -7.339 -4.809 8.652 1.00 91.75 83 ARG A O 1
ATOM 644 N N . VAL A 1 84 ? -8.201 -5.578 6.725 1.00 92.12 84 VAL A N 1
ATOM 645 C CA . VAL A 1 84 ? -9.353 -4.674 6.673 1.00 92.12 84 VAL A CA 1
ATOM 646 C C . VAL A 1 84 ? -10.577 -5.405 7.202 1.00 92.12 84 VAL A C 1
ATOM 648 O O . VAL A 1 84 ? -11.027 -6.399 6.633 1.00 92.12 84 VAL A O 1
ATOM 651 N N . GLN A 1 85 ? -11.161 -4.888 8.275 1.00 90.31 85 GLN A N 1
ATOM 652 C CA . GLN A 1 85 ? -12.459 -5.327 8.760 1.00 90.31 85 GLN A CA 1
ATOM 653 C C . GLN A 1 85 ? -13.542 -4.413 8.187 1.00 90.31 85 GLN A C 1
ATOM 655 O O . GLN A 1 85 ? -13.614 -3.224 8.514 1.00 90.31 85 GLN A O 1
ATOM 660 N N . ARG A 1 86 ? -14.383 -4.995 7.327 1.00 86.62 86 ARG A N 1
ATOM 661 C CA . ARG A 1 86 ? -15.545 -4.317 6.746 1.00 86.62 86 ARG A CA 1
ATOM 662 C C . ARG A 1 86 ? -16.593 -4.033 7.834 1.00 86.62 86 ARG A C 1
ATOM 664 O O . ARG A 1 86 ? -16.745 -4.852 8.747 1.00 86.62 86 ARG A O 1
ATOM 671 N N . PRO A 1 87 ? -17.306 -2.898 7.765 1.00 82.75 87 PRO A N 1
ATOM 672 C CA . PRO A 1 87 ? -18.399 -2.622 8.685 1.00 82.75 87 PRO A CA 1
ATOM 673 C C . PRO A 1 87 ? -19.578 -3.569 8.451 1.00 82.75 87 PRO A C 1
ATOM 675 O O . PRO A 1 87 ? -19.782 -4.073 7.347 1.00 82.75 87 PRO A O 1
ATOM 678 N N . THR A 1 88 ? -20.378 -3.798 9.492 1.00 71.25 88 THR A N 1
ATOM 679 C CA . THR A 1 88 ? -21.645 -4.523 9.364 1.00 71.25 88 THR A CA 1
ATOM 680 C C . THR A 1 88 ? -22.585 -3.716 8.467 1.00 71.25 88 THR A C 1
ATOM 682 O O . THR A 1 88 ? -22.871 -2.556 8.775 1.00 71.25 88 THR A O 1
ATOM 685 N N . GLN A 1 89 ? -23.036 -4.315 7.361 1.00 65.88 89 GLN A N 1
ATOM 686 C CA . GLN A 1 89 ? -23.960 -3.695 6.408 1.00 65.88 89 GLN A CA 1
ATOM 687 C C . GLN A 1 89 ? -25.213 -3.196 7.137 1.00 65.88 89 GLN A C 1
ATOM 689 O O . GLN A 1 89 ? -25.885 -3.958 7.834 1.00 65.88 89 GLN A O 1
ATOM 694 N N . LYS A 1 90 ? -25.521 -1.904 6.990 1.00 65.25 90 LYS A N 1
ATOM 695 C CA . LYS A 1 90 ? -26.771 -1.311 7.476 1.00 65.25 90 LYS A CA 1
ATOM 696 C C . LYS A 1 90 ? -27.665 -1.044 6.271 1.00 65.25 90 LYS A C 1
ATOM 698 O O . LYS A 1 90 ? -27.403 -0.122 5.504 1.00 65.25 90 LYS A O 1
ATOM 703 N N . TYR A 1 91 ? -28.712 -1.845 6.118 1.00 62.38 91 TYR A N 1
ATOM 704 C CA . TYR A 1 91 ? -29.746 -1.629 5.110 1.00 62.38 91 TYR A CA 1
ATOM 705 C C . TYR A 1 91 ? -30.610 -0.432 5.520 1.00 62.38 91 TYR A C 1
ATOM 707 O O . TYR A 1 91 ? -30.958 -0.287 6.691 1.00 62.38 91 TYR A O 1
ATOM 715 N N . THR A 1 92 ? -30.908 0.463 4.578 1.00 57.75 92 THR A N 1
ATOM 716 C CA . THR A 1 92 ? -31.892 1.534 4.785 1.00 57.75 92 THR A CA 1
ATOM 717 C C . THR A 1 92 ? -33.051 1.297 3.828 1.00 57.75 92 THR A C 1
ATOM 719 O O . THR A 1 92 ? -32.842 1.153 2.625 1.00 57.75 92 THR A O 1
ATOM 722 N N . GLU A 1 93 ? -34.267 1.225 4.363 1.00 60.47 93 GLU A N 1
ATOM 723 C CA . GLU A 1 93 ? -35.477 1.097 3.555 1.00 60.47 93 GLU A CA 1
ATOM 724 C C . GLU A 1 93 ? -35.774 2.438 2.875 1.00 60.47 93 GLU A C 1
ATOM 726 O O . GLU A 1 93 ? -35.921 3.471 3.531 1.00 60.47 93 GLU A O 1
ATOM 731 N N . THR A 1 94 ? -35.832 2.429 1.548 1.00 65.44 94 THR A N 1
ATOM 732 C CA . THR A 1 94 ? -36.322 3.545 0.736 1.00 65.44 94 THR A CA 1
ATOM 733 C C . THR A 1 94 ? -37.648 3.165 0.086 1.00 65.44 94 THR A C 1
ATOM 735 O O . THR A 1 94 ? -37.990 1.991 -0.021 1.00 65.44 94 THR A O 1
ATOM 738 N N . VAL A 1 95 ? -38.411 4.167 -0.350 1.00 61.44 95 VAL A N 1
ATOM 739 C CA . VAL A 1 95 ? -39.770 4.011 -0.908 1.00 61.44 95 VAL A CA 1
ATOM 740 C C . VAL A 1 95 ? -39.841 3.101 -2.147 1.00 61.44 95 VAL A C 1
ATOM 742 O O . VAL A 1 95 ? -40.911 2.587 -2.450 1.00 61.44 95 VAL A O 1
ATOM 745 N N . GLU A 1 96 ? -38.716 2.859 -2.826 1.00 72.62 96 GLU A N 1
ATOM 746 C CA . GLU A 1 96 ? -38.595 1.961 -3.990 1.00 72.62 96 GLU A CA 1
ATOM 747 C C . GLU A 1 96 ? -37.911 0.612 -3.666 1.00 72.62 96 GLU A C 1
ATOM 749 O O . GLU A 1 96 ? -37.698 -0.204 -4.560 1.00 72.62 96 GLU A O 1
ATOM 754 N N . GLY A 1 97 ? -37.577 0.349 -2.395 1.00 71.25 97 GLY A N 1
ATOM 755 C CA . GLY A 1 97 ? -36.941 -0.893 -1.939 1.00 71.25 97 GLY A CA 1
ATOM 756 C C . GLY A 1 97 ? -35.840 -0.684 -0.893 1.00 71.25 97 GLY A C 1
ATOM 757 O O . GLY A 1 97 ? -35.513 0.441 -0.511 1.00 71.25 97 GLY A O 1
ATOM 758 N N . ALA A 1 98 ? -35.245 -1.780 -0.415 1.00 56.19 98 ALA A N 1
ATOM 759 C CA . ALA A 1 98 ? -34.075 -1.735 0.460 1.00 56.19 98 ALA A CA 1
ATOM 760 C C . ALA A 1 98 ? -32.810 -1.485 -0.374 1.00 56.19 98 ALA A C 1
ATOM 762 O O . ALA A 1 98 ? -32.395 -2.349 -1.145 1.00 56.19 98 ALA A O 1
ATOM 763 N N . VAL A 1 99 ? -32.192 -0.313 -0.215 1.00 60.88 99 VAL A N 1
ATOM 764 C CA . VAL A 1 99 ? -30.907 -0.001 -0.852 1.00 60.88 99 VAL A CA 1
ATOM 765 C C . VAL A 1 99 ? -29.794 -0.293 0.148 1.00 60.88 99 VAL A C 1
ATOM 767 O O . VAL A 1 99 ? -29.807 0.190 1.287 1.00 60.88 99 VAL A O 1
ATOM 770 N N . GLU A 1 100 ? -28.827 -1.114 -0.266 1.00 59.62 100 GLU A N 1
ATOM 771 C CA . GLU A 1 100 ? -27.592 -1.305 0.487 1.00 59.62 100 GLU A CA 1
ATOM 772 C C . GLU A 1 100 ? -26.848 0.031 0.516 1.00 59.62 100 GLU A C 1
ATOM 774 O O . GLU A 1 100 ? -26.488 0.592 -0.518 1.00 59.62 100 GLU A O 1
ATOM 779 N N . LYS A 1 101 ? -26.659 0.587 1.712 1.00 62.25 101 LYS A N 1
ATOM 780 C CA . LYS A 1 101 ? -25.879 1.806 1.862 1.00 62.25 101 LYS A CA 1
ATOM 781 C C . LYS A 1 101 ? -24.404 1.434 1.847 1.00 62.25 101 LYS A C 1
ATOM 783 O O . LYS A 1 101 ? -23.949 0.747 2.762 1.00 62.25 101 LYS A O 1
ATOM 788 N N . ASP A 1 102 ? -23.668 1.941 0.862 1.00 60.84 102 ASP A N 1
ATOM 789 C CA . ASP A 1 102 ? -22.209 1.841 0.846 1.00 60.84 102 ASP A CA 1
ATOM 790 C C . ASP A 1 102 ? -21.630 2.322 2.186 1.00 60.84 102 ASP A C 1
ATOM 792 O O . ASP A 1 102 ? -22.007 3.373 2.725 1.00 60.84 102 ASP A O 1
ATOM 796 N N . GLY A 1 103 ? -20.730 1.515 2.754 1.00 61.59 103 GLY A N 1
ATOM 797 C CA . GLY A 1 103 ? -20.076 1.822 4.021 1.00 61.59 103 GLY A CA 1
ATOM 798 C C . GLY A 1 103 ? -19.305 3.137 3.923 1.00 61.59 103 GLY A C 1
ATOM 799 O O . GLY A 1 103 ? -18.576 3.376 2.960 1.00 61.59 103 GLY A O 1
ATOM 800 N N . LYS A 1 104 ? -19.433 4.014 4.925 1.00 70.38 104 LYS A N 1
ATOM 801 C CA . LYS A 1 104 ? -18.598 5.219 4.963 1.00 70.38 104 LYS A CA 1
ATOM 802 C C . LYS A 1 104 ? -17.151 4.799 5.218 1.00 70.38 104 LYS A C 1
ATOM 804 O O . LYS A 1 104 ? -16.903 3.907 6.025 1.00 70.38 104 LYS A O 1
ATOM 809 N N . ALA A 1 105 ? -16.189 5.507 4.623 1.00 72.06 105 ALA A N 1
ATOM 810 C CA . ALA A 1 105 ? -14.755 5.265 4.837 1.00 72.06 105 ALA A CA 1
ATOM 811 C C . ALA A 1 105 ? -14.358 5.215 6.334 1.00 72.06 105 ALA A C 1
ATOM 813 O O . ALA A 1 105 ? -13.458 4.481 6.729 1.00 72.06 105 ALA A O 1
ATOM 814 N N . GLN A 1 106 ? -15.084 5.947 7.186 1.00 71.50 106 GLN A N 1
ATOM 815 C CA . GLN A 1 106 ? -14.868 6.010 8.637 1.00 71.50 106 GLN A CA 1
ATOM 816 C C . GLN A 1 106 ? -15.276 4.737 9.399 1.00 71.50 106 GLN A C 1
ATOM 818 O O . GLN A 1 106 ? -14.865 4.559 10.546 1.00 71.50 106 GLN A O 1
ATOM 823 N N . ASP A 1 107 ? -16.073 3.861 8.785 1.00 81.56 107 ASP A N 1
ATOM 824 C CA . ASP A 1 107 ? -16.593 2.658 9.436 1.00 81.56 107 ASP A CA 1
ATOM 825 C C . ASP A 1 107 ? -15.643 1.452 9.287 1.00 81.56 107 ASP A C 1
ATOM 827 O O . ASP A 1 107 ? -15.786 0.455 10.003 1.00 81.56 107 ASP A O 1
ATOM 831 N N . PHE A 1 108 ? -14.642 1.539 8.400 1.00 87.62 108 PHE A N 1
ATOM 832 C CA . PHE A 1 108 ? -13.612 0.510 8.257 1.00 87.62 108 PHE A CA 1
ATOM 833 C C . PHE A 1 108 ? -12.651 0.513 9.446 1.00 87.62 108 PHE A C 1
ATOM 835 O O . PHE A 1 108 ? -12.220 1.556 9.945 1.00 87.62 108 PHE A O 1
ATOM 842 N N . LYS A 1 109 ? -12.280 -0.688 9.896 1.00 91.50 109 LYS A N 1
ATOM 843 C CA . LYS A 1 109 ? -11.256 -0.878 10.929 1.00 91.50 109 LYS A CA 1
ATOM 844 C C . LYS A 1 109 ? -10.068 -1.611 10.328 1.00 91.50 109 LYS A C 1
ATOM 846 O O . LYS A 1 109 ? -10.246 -2.579 9.593 1.00 91.50 109 LYS A O 1
ATOM 851 N N . PHE A 1 110 ? -8.871 -1.157 10.670 1.00 93.56 110 PHE A N 1
ATOM 852 C CA . PHE A 1 110 ? -7.621 -1.699 10.159 1.00 93.56 110 PHE A CA 1
ATOM 853 C C . PHE A 1 110 ? -6.820 -2.311 11.303 1.00 93.56 110 PHE A C 1
ATOM 855 O O . PHE A 1 110 ? -6.746 -1.735 12.393 1.00 93.56 110 PHE A O 1
ATOM 862 N N . PHE A 1 111 ? -6.227 -3.471 11.046 1.00 92.62 111 PHE A N 1
ATOM 863 C CA . PHE A 1 111 ? -5.444 -4.218 12.022 1.00 92.62 111 PHE A CA 1
ATOM 864 C C . PHE A 1 111 ? -4.148 -4.705 11.391 1.00 92.62 111 PHE A C 1
ATOM 866 O O . PHE A 1 111 ? -4.146 -5.122 10.234 1.00 92.62 111 PHE A O 1
ATOM 873 N N . ILE A 1 112 ? -3.061 -4.670 12.150 1.00 91.69 112 ILE A N 1
ATOM 874 C CA . ILE A 1 112 ? -1.815 -5.354 11.798 1.00 91.69 112 ILE A CA 1
ATOM 875 C C . ILE A 1 112 ? -1.606 -6.520 12.760 1.00 91.69 112 ILE A C 1
ATOM 877 O O . ILE A 1 112 ? -1.926 -6.418 13.945 1.00 91.69 112 ILE A O 1
ATOM 881 N N . CYS A 1 113 ? -1.062 -7.625 12.264 1.00 80.81 113 CYS A N 1
ATOM 882 C CA . CYS A 1 113 ? -0.637 -8.724 13.122 1.00 80.81 113 CYS A CA 1
ATOM 883 C C . CYS A 1 113 ? 0.764 -8.413 13.651 1.00 80.81 113 CYS A C 1
ATOM 885 O O . CYS A 1 113 ? 1.724 -8.423 12.886 1.00 80.81 113 CYS A O 1
ATOM 887 N N . SER A 1 114 ? 0.883 -8.140 14.949 1.00 68.44 114 SER A N 1
ATOM 888 C CA . SER A 1 114 ? 2.170 -7.945 15.614 1.00 68.44 114 SER A CA 1
ATOM 889 C C . SER A 1 114 ? 2.461 -9.167 16.477 1.00 68.44 114 SER A C 1
ATOM 891 O O . SER A 1 114 ? 1.880 -9.325 17.546 1.00 68.44 114 SER A O 1
ATOM 893 N N . GLY A 1 115 ? 3.353 -10.044 16.024 1.00 58.38 115 GLY A N 1
ATOM 894 C CA . GLY A 1 115 ? 3.790 -11.186 16.825 1.00 58.38 115 GLY A CA 1
ATOM 895 C C . GLY A 1 115 ? 4.547 -12.210 16.001 1.00 58.38 115 GLY A C 1
ATOM 896 O O . GLY A 1 115 ? 3.985 -12.801 15.078 1.00 58.38 115 GLY A O 1
ATOM 897 N N . ASP A 1 116 ? 5.815 -12.417 16.336 1.00 53.59 116 ASP A N 1
ATOM 898 C CA . ASP A 1 116 ? 6.582 -13.573 15.892 1.00 53.59 116 ASP A CA 1
ATOM 899 C C . ASP A 1 116 ? 6.345 -14.706 16.889 1.00 53.59 116 ASP A C 1
ATOM 901 O O . ASP A 1 116 ? 6.504 -14.525 18.092 1.00 53.59 116 ASP A O 1
ATOM 905 N N . SER A 1 117 ? 6.002 -15.886 16.373 1.00 49.88 117 SER A N 1
ATOM 906 C CA . SER A 1 117 ? 6.012 -17.177 17.075 1.00 49.88 117 SER A CA 1
ATOM 907 C C . SER A 1 117 ? 5.014 -17.407 18.234 1.00 49.88 117 SER A C 1
ATOM 909 O O . SER A 1 117 ? 5.114 -16.848 19.314 1.00 49.88 117 SER A O 1
ATOM 911 N N . ASN A 1 118 ? 4.116 -18.373 18.001 1.00 52.84 118 ASN A N 1
ATOM 912 C CA . ASN A 1 118 ? 3.489 -19.304 18.958 1.00 52.84 118 ASN A CA 1
ATOM 913 C C . ASN A 1 118 ? 2.683 -18.822 20.175 1.00 52.84 118 ASN A C 1
ATOM 915 O O . ASN A 1 118 ? 2.057 -19.679 20.793 1.00 52.84 118 ASN A O 1
ATOM 919 N N . ASP A 1 119 ? 2.594 -17.533 20.486 1.00 50.75 119 ASP A N 1
ATOM 920 C CA . ASP A 1 119 ? 1.784 -17.067 21.615 1.00 50.75 119 ASP A CA 1
ATOM 921 C C . ASP A 1 119 ? 0.892 -15.900 21.181 1.00 50.75 119 ASP A C 1
ATOM 923 O O . ASP A 1 119 ? 1.383 -14.903 20.662 1.00 50.75 119 ASP A O 1
ATOM 927 N N . GLU A 1 120 ? -0.423 -16.102 21.297 1.00 58.00 120 GLU A N 1
ATOM 928 C CA . GLU A 1 120 ? -1.534 -15.177 21.020 1.00 58.00 120 GLU A CA 1
ATOM 929 C C . GLU A 1 120 ? -1.327 -14.153 19.882 1.00 58.00 120 GLU A C 1
ATOM 931 O O . GLU A 1 120 ? -0.633 -13.148 20.028 1.00 58.00 120 GLU A O 1
ATOM 936 N N . ARG A 1 121 ? -2.031 -14.340 18.752 1.00 63.25 121 ARG A N 1
ATOM 937 C CA . ARG A 1 121 ? -2.102 -13.362 17.647 1.00 63.25 121 ARG A CA 1
ATOM 938 C C . ARG A 1 121 ? -2.565 -11.989 18.167 1.00 63.25 121 ARG A C 1
ATOM 940 O O . ARG A 1 121 ? -3.763 -11.715 18.229 1.00 63.25 121 ARG A O 1
ATOM 947 N N . LYS A 1 122 ? -1.626 -11.113 18.528 1.00 74.75 122 LYS A N 1
ATOM 948 C CA . LYS A 1 122 ? -1.922 -9.748 18.968 1.00 74.75 122 LYS A CA 1
ATOM 949 C C . LYS A 1 122 ? -2.122 -8.869 17.746 1.00 74.75 122 LYS A C 1
ATOM 951 O O . LYS A 1 122 ? -1.184 -8.468 17.059 1.00 74.75 122 LYS A O 1
ATOM 956 N N . GLU A 1 123 ? -3.385 -8.589 17.467 1.00 85.31 123 GLU A N 1
ATOM 957 C CA . GLU A 1 123 ? -3.763 -7.610 16.461 1.00 85.31 123 GLU A CA 1
ATOM 958 C C . GLU A 1 123 ? -3.668 -6.198 17.054 1.00 85.31 123 GLU A C 1
ATOM 960 O O . GLU A 1 123 ? -4.370 -5.854 18.007 1.00 85.31 123 GLU A O 1
ATOM 965 N N . GLU A 1 124 ? -2.808 -5.355 16.484 1.00 90.31 124 GLU A N 1
ATOM 966 C CA . GLU A 1 124 ? -2.747 -3.932 16.822 1.00 90.31 124 GLU A CA 1
ATOM 967 C C . GLU A 1 124 ? -3.701 -3.170 15.896 1.00 90.31 124 GLU A C 1
ATOM 969 O O . GLU A 1 124 ? -3.623 -3.265 14.667 1.00 90.31 124 GLU A O 1
ATOM 974 N N . ARG A 1 125 ? -4.620 -2.394 16.482 1.00 92.06 125 ARG A N 1
ATOM 975 C CA . ARG A 1 125 ? -5.518 -1.528 15.713 1.00 92.06 125 ARG A CA 1
ATOM 976 C C . ARG A 1 125 ? -4.753 -0.315 15.192 1.00 92.06 125 ARG A C 1
ATOM 978 O O . ARG A 1 125 ? -4.208 0.460 15.976 1.00 92.06 125 ARG A O 1
ATOM 985 N N . VAL A 1 126 ? -4.820 -0.099 13.883 1.00 93.94 126 VAL A N 1
ATOM 986 C CA . VAL A 1 126 ? -4.178 1.028 13.196 1.00 93.94 126 VAL A CA 1
ATOM 987 C C . VAL A 1 126 ? -5.212 1.906 12.500 1.00 93.94 126 VAL A C 1
ATOM 989 O O . VAL A 1 126 ? -6.353 1.503 12.263 1.00 93.94 126 VAL A O 1
ATOM 992 N N . PHE A 1 127 ? -4.818 3.135 12.185 1.00 93.62 127 PHE A N 1
ATOM 993 C CA . PHE A 1 127 ? -5.653 4.105 11.480 1.00 93.62 127 PHE A CA 1
ATOM 994 C C . PHE A 1 127 ? -4.940 4.586 10.219 1.00 93.62 127 PHE A C 1
ATOM 996 O O . PHE A 1 127 ? -3.717 4.672 10.190 1.00 93.62 127 PHE A O 1
ATOM 1003 N N . ILE A 1 128 ? -5.687 4.924 9.172 1.00 93.88 128 ILE A N 1
ATOM 1004 C CA . ILE A 1 128 ? -5.105 5.567 7.991 1.00 93.88 128 ILE A CA 1
ATOM 1005 C C . ILE A 1 128 ? -4.907 7.055 8.291 1.00 93.88 128 ILE A C 1
ATOM 1007 O O . ILE A 1 128 ? -5.782 7.703 8.868 1.00 93.88 128 ILE A O 1
ATOM 1011 N N . HIS A 1 129 ? -3.745 7.597 7.935 1.00 93.19 129 HIS A N 1
ATOM 1012 C CA . HIS A 1 129 ? -3.447 9.015 8.099 1.00 93.19 129 HIS A CA 1
ATOM 1013 C C . HIS A 1 129 ? -4.304 9.868 7.138 1.00 93.19 129 HIS A C 1
ATOM 1015 O O . HIS A 1 129 ? -4.430 9.486 5.975 1.00 93.19 129 HIS A O 1
ATOM 1021 N N . PRO A 1 130 ? -4.833 11.041 7.545 1.00 91.25 130 PRO A N 1
ATOM 1022 C CA . PRO A 1 130 ? -5.692 11.874 6.690 1.00 91.25 130 PRO A CA 1
ATOM 1023 C C . PRO A 1 130 ? -5.056 12.342 5.375 1.00 91.25 130 PRO A C 1
ATOM 1025 O O . PRO A 1 130 ? -5.766 12.604 4.412 1.00 91.25 130 PRO A O 1
ATOM 1028 N N . ALA A 1 131 ? -3.724 12.444 5.328 1.00 90.31 131 ALA A N 1
ATOM 1029 C CA . ALA A 1 131 ? -2.992 12.792 4.106 1.00 90.31 131 ALA A CA 1
ATOM 1030 C C . ALA A 1 131 ? -2.876 11.626 3.104 1.00 90.31 131 ALA A C 1
ATOM 1032 O O . ALA A 1 131 ? -2.418 11.827 1.983 1.00 90.31 131 ALA A O 1
ATOM 1033 N N . SER A 1 132 ? -3.253 10.408 3.501 1.00 91.56 132 SER A N 1
ATOM 1034 C CA . SER A 1 132 ? -3.229 9.241 2.625 1.00 91.56 132 SER A CA 1
ATOM 1035 C C . SER A 1 132 ? -4.403 9.272 1.653 1.00 91.56 132 SER A C 1
ATOM 1037 O O . SER A 1 132 ? -5.536 9.548 2.049 1.00 91.56 132 SER A O 1
ATOM 1039 N N . SER A 1 133 ? -4.174 8.866 0.404 1.00 89.00 133 SER A N 1
ATOM 1040 C CA . SER A 1 133 ? -5.252 8.672 -0.577 1.00 89.00 133 SER A CA 1
ATOM 1041 C C . SER A 1 133 ? -6.267 7.608 -0.141 1.00 89.00 133 SER A C 1
ATOM 1043 O O . SER A 1 133 ? -7.422 7.646 -0.556 1.00 89.00 133 SER A O 1
ATOM 1045 N N . MET A 1 134 ? -5.861 6.686 0.738 1.00 89.75 134 MET A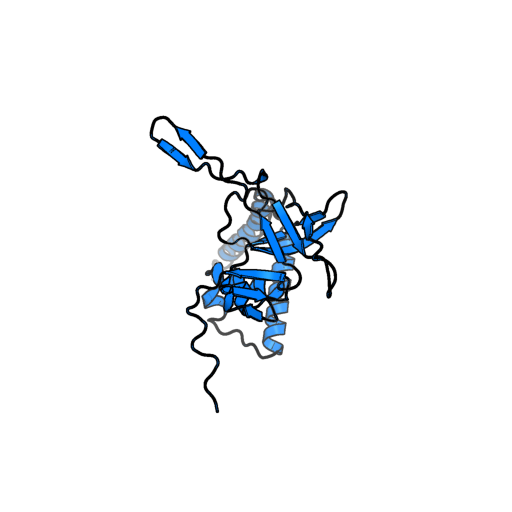 N 1
ATOM 1046 C CA . MET A 1 134 ? -6.716 5.616 1.253 1.00 89.75 134 MET A CA 1
ATOM 1047 C C . MET A 1 134 ? -7.654 6.075 2.382 1.00 89.75 134 MET A C 1
ATOM 1049 O O . MET A 1 134 ? -8.525 5.316 2.799 1.00 89.75 134 MET A O 1
ATOM 1053 N N . PHE A 1 135 ? -7.505 7.302 2.898 1.00 89.19 135 PHE A N 1
ATOM 1054 C CA . PHE A 1 135 ? -8.317 7.793 4.019 1.00 89.19 135 PHE A CA 1
ATOM 1055 C C . PHE A 1 135 ? -9.798 7.971 3.652 1.00 89.19 135 PHE A C 1
ATOM 1057 O O . PHE A 1 135 ? -10.678 7.754 4.482 1.00 89.19 135 PHE A O 1
ATOM 1064 N N . SER A 1 136 ? -10.079 8.348 2.404 1.00 86.75 136 SER A N 1
ATOM 1065 C CA . SER A 1 136 ? -11.434 8.536 1.875 1.00 86.75 136 SER A CA 1
ATOM 1066 C C . SER A 1 136 ? -11.980 7.308 1.137 1.00 86.75 136 SER A C 1
ATOM 1068 O O . SER A 1 136 ? -13.093 7.364 0.613 1.00 86.75 136 SER A O 1
ATOM 1070 N N . ALA A 1 137 ? -11.234 6.198 1.095 1.00 85.06 137 ALA A N 1
ATOM 1071 C CA . ALA A 1 137 ? -11.647 4.989 0.392 1.00 85.06 137 ALA A CA 1
ATOM 1072 C C . ALA A 1 137 ? -12.852 4.327 1.089 1.00 85.06 137 ALA A C 1
ATOM 1074 O O . ALA A 1 137 ? -12.759 3.877 2.230 1.00 85.06 137 ALA A O 1
ATOM 1075 N N . GLY A 1 138 ? -13.995 4.278 0.397 1.00 80.44 138 GLY A N 1
ATOM 1076 C CA . GLY A 1 138 ? -15.240 3.673 0.897 1.00 80.44 138 GLY A CA 1
ATOM 1077 C C . GLY A 1 138 ? -15.445 2.210 0.494 1.00 80.44 138 GLY A C 1
ATOM 1078 O O . GLY A 1 138 ? -16.320 1.537 1.027 1.00 80.44 138 GLY A O 1
ATOM 1079 N N . THR A 1 139 ? -14.643 1.695 -0.437 1.00 84.12 139 THR A N 1
ATOM 1080 C CA . THR A 1 139 ? -14.810 0.348 -0.994 1.00 84.12 139 THR A CA 1
ATOM 1081 C C . THR A 1 139 ? -13.457 -0.313 -1.204 1.00 84.12 139 THR A C 1
ATOM 1083 O O . THR A 1 139 ? -12.570 0.272 -1.824 1.00 84.12 139 THR A O 1
ATOM 1086 N N . PHE A 1 140 ? -13.325 -1.558 -0.748 1.00 86.69 140 PHE A N 1
ATOM 1087 C CA . PHE A 1 140 ? -12.141 -2.391 -0.957 1.00 86.69 140 PHE A CA 1
ATOM 1088 C C . PHE A 1 140 ? -12.556 -3.695 -1.635 1.00 86.69 140 PHE A C 1
ATOM 1090 O O . PHE A 1 140 ? -13.429 -4.405 -1.124 1.00 86.69 140 PHE A O 1
ATOM 1097 N N . SER A 1 141 ? -11.917 -4.037 -2.752 1.00 86.50 141 SER A N 1
ATOM 1098 C CA . SER A 1 141 ? -12.120 -5.306 -3.455 1.00 86.50 141 SER A CA 1
ATOM 1099 C C . SER A 1 141 ? -11.675 -6.485 -2.590 1.00 86.50 141 SER A C 1
ATOM 1101 O O . SER A 1 141 ? -12.373 -7.497 -2.522 1.00 86.50 141 SER A O 1
ATOM 1103 N N . CYS A 1 142 ? -10.544 -6.351 -1.895 1.00 87.06 142 CYS A N 1
ATOM 1104 C CA . CYS A 1 142 ? -9.976 -7.377 -1.023 1.00 87.06 142 CYS A CA 1
ATOM 1105 C C . CYS A 1 142 ? -9.853 -6.877 0.429 1.00 87.06 142 CYS A C 1
ATOM 1107 O O . CYS A 1 142 ? -9.633 -5.688 0.652 1.00 87.06 142 CYS A O 1
ATOM 1109 N N . PRO A 1 143 ? -9.961 -7.759 1.442 1.00 90.50 143 PRO A N 1
ATOM 1110 C CA . PRO A 1 143 ? -9.849 -7.374 2.851 1.00 90.50 143 PRO A CA 1
ATOM 1111 C C . PRO A 1 143 ? -8.390 -7.193 3.315 1.00 90.50 143 PRO A C 1
ATOM 1113 O O . PRO A 1 143 ? -8.107 -7.295 4.507 1.00 90.50 143 PRO A O 1
ATOM 1116 N N . TRP A 1 144 ? -7.460 -6.937 2.392 1.00 91.69 144 TRP A N 1
ATOM 1117 C CA . TRP A 1 144 ? -6.027 -6.875 2.663 1.00 91.69 144 TRP A CA 1
ATOM 1118 C C . TRP A 1 144 ? -5.399 -5.644 2.011 1.00 91.69 144 TRP A C 1
ATOM 1120 O O . TRP A 1 144 ? -5.658 -5.338 0.845 1.00 91.69 144 TRP A O 1
ATOM 1130 N N . LEU A 1 145 ? -4.538 -4.957 2.755 1.00 93.69 145 LEU A N 1
ATOM 1131 C CA . LEU A 1 145 ? -3.700 -3.862 2.267 1.00 93.69 145 LEU A CA 1
ATOM 1132 C C . LEU A 1 145 ? -2.240 -4.153 2.622 1.00 93.69 145 LEU A C 1
ATOM 1134 O O . LEU A 1 145 ? -1.960 -4.895 3.558 1.00 93.69 145 LEU A O 1
ATOM 1138 N N . VAL A 1 146 ? -1.315 -3.528 1.909 1.00 94.31 146 VAL A N 1
ATOM 1139 C CA . VAL A 1 146 ? 0.098 -3.433 2.288 1.00 94.31 146 VAL A CA 1
ATOM 1140 C C . VAL A 1 146 ? 0.438 -1.987 2.612 1.00 94.31 146 VAL A C 1
ATOM 1142 O O . VAL A 1 146 ? -0.174 -1.069 2.058 1.00 94.31 146 VAL A O 1
ATOM 1145 N N . TYR A 1 147 ? 1.403 -1.770 3.501 1.00 94.88 147 TYR A N 1
ATOM 1146 C CA . TYR A 1 147 ? 1.870 -0.430 3.851 1.00 94.88 147 TYR A CA 1
ATOM 1147 C C . TYR A 1 147 ? 3.381 -0.315 3.783 1.00 94.88 147 TYR A C 1
ATOM 1149 O O . TYR A 1 147 ? 4.094 -1.286 3.990 1.00 94.88 147 TYR A O 1
ATOM 1157 N N . HIS A 1 148 ? 3.862 0.899 3.528 1.00 93.25 148 HIS A N 1
ATOM 1158 C CA . HIS A 1 148 ? 5.295 1.180 3.536 1.00 93.25 148 HIS A CA 1
ATOM 1159 C C . HIS A 1 148 ? 5.727 1.866 4.834 1.00 93.25 148 HIS A C 1
ATOM 1161 O O . HIS A 1 148 ? 6.659 1.428 5.509 1.00 93.25 148 HIS A O 1
ATOM 1167 N N . ARG A 1 149 ? 5.013 2.933 5.216 1.00 93.25 149 ARG A N 1
ATOM 1168 C CA . ARG A 1 149 ? 5.372 3.789 6.348 1.00 93.25 149 ARG A CA 1
ATOM 1169 C C . ARG A 1 149 ? 4.275 3.828 7.403 1.00 93.25 149 ARG A C 1
ATOM 1171 O O . ARG A 1 149 ? 3.138 4.216 7.129 1.00 93.25 149 ARG A O 1
ATOM 1178 N N . MET A 1 150 ? 4.663 3.495 8.630 1.00 92.06 150 MET A N 1
ATOM 1179 C CA . MET A 1 150 ? 3.853 3.655 9.833 1.00 92.06 150 MET A CA 1
ATOM 1180 C C . MET A 1 150 ? 4.483 4.713 10.738 1.00 92.06 150 MET A C 1
ATOM 1182 O O . MET A 1 150 ? 5.688 4.698 10.976 1.00 92.06 150 MET A O 1
ATOM 1186 N N . VAL A 1 151 ? 3.656 5.608 11.269 1.00 92.88 151 VAL A N 1
ATOM 1187 C CA . VAL A 1 151 ? 4.054 6.631 12.235 1.00 92.88 151 VAL A CA 1
ATOM 1188 C C . VAL A 1 151 ? 3.282 6.393 13.527 1.00 92.88 151 VAL A C 1
ATOM 1190 O O . VAL A 1 151 ? 2.051 6.347 13.527 1.00 92.88 151 VAL A O 1
ATOM 1193 N N . ARG A 1 152 ? 4.002 6.235 14.639 1.00 92.06 152 ARG A N 1
ATOM 1194 C CA . ARG A 1 152 ? 3.409 6.089 15.972 1.00 92.06 152 ARG A CA 1
ATOM 1195 C C . ARG A 1 152 ? 3.554 7.404 16.729 1.00 92.06 152 ARG A C 1
ATOM 1197 O O . ARG A 1 152 ? 4.661 7.800 17.076 1.00 92.06 152 ARG A O 1
ATOM 1204 N N . THR A 1 153 ? 2.431 8.080 16.950 1.00 88.06 153 THR A N 1
ATOM 1205 C CA . THR A 1 153 ? 2.343 9.237 17.853 1.00 88.06 153 THR A CA 1
ATOM 1206 C C . THR A 1 153 ? 1.543 8.823 19.088 1.00 88.06 153 THR A C 1
ATOM 1208 O O . THR A 1 153 ? 1.975 7.942 19.821 1.00 88.06 153 THR A O 1
ATOM 1211 N N . SER A 1 154 ? 0.345 9.373 19.298 1.00 90.69 154 SER A N 1
ATOM 1212 C CA . SER A 1 154 ? -0.598 8.902 20.324 1.00 90.69 154 SER A CA 1
ATOM 1213 C C . SER A 1 154 ? -1.367 7.647 19.892 1.00 90.69 154 SER A C 1
ATOM 1215 O O . SER A 1 154 ? -1.892 6.919 20.729 1.00 90.69 154 SER A O 1
ATOM 1217 N N . LYS A 1 155 ? -1.477 7.413 18.580 1.00 91.06 155 LYS A N 1
ATOM 1218 C CA . LYS A 1 155 ? -2.056 6.215 17.953 1.00 91.06 155 LYS A CA 1
ATOM 1219 C C . LYS A 1 155 ? -1.178 5.827 16.761 1.00 91.06 155 LYS A C 1
ATOM 1221 O O . LYS A 1 155 ? -0.455 6.674 16.233 1.00 91.06 155 LYS A O 1
ATOM 1226 N N . ALA A 1 156 ? -1.235 4.567 16.340 1.00 92.81 156 ALA A N 1
ATOM 1227 C CA . ALA A 1 156 ? -0.533 4.107 15.148 1.00 92.81 156 ALA A CA 1
ATOM 1228 C C . ALA A 1 156 ? -1.280 4.549 13.880 1.00 92.81 156 ALA A C 1
ATOM 1230 O O . ALA A 1 156 ? -2.445 4.188 13.677 1.00 92.81 156 ALA A O 1
ATOM 1231 N N . TYR A 1 157 ? -0.598 5.323 13.034 1.00 94.56 157 TYR A N 1
ATOM 1232 C CA . TYR A 1 157 ? -1.112 5.793 11.752 1.00 94.56 157 TYR A CA 1
ATOM 1233 C C . TYR A 1 157 ? -0.298 5.233 10.587 1.00 94.56 157 TYR A C 1
ATOM 1235 O O . TYR A 1 157 ? 0.931 5.287 10.582 1.00 94.56 157 TYR A O 1
ATOM 1243 N N . ILE A 1 158 ? -0.993 4.736 9.571 1.00 95.06 158 ILE A N 1
ATOM 1244 C CA . ILE A 1 158 ? -0.419 4.322 8.294 1.00 95.06 158 ILE A CA 1
ATOM 1245 C C . ILE A 1 158 ? -0.451 5.511 7.345 1.00 95.06 158 ILE A C 1
ATOM 1247 O O . ILE A 1 158 ? -1.523 6.053 7.072 1.00 95.06 158 ILE A O 1
ATOM 1251 N N . HIS A 1 159 ? 0.714 5.920 6.849 1.00 92.69 159 HIS A N 1
ATOM 1252 C CA . HIS A 1 159 ? 0.798 7.050 5.929 1.00 92.69 159 HIS A CA 1
ATOM 1253 C C . HIS A 1 159 ? 0.486 6.626 4.493 1.00 92.69 159 HIS A C 1
ATOM 1255 O O . HIS A 1 159 ? -0.350 7.232 3.827 1.00 92.69 159 HIS A O 1
ATOM 1261 N N . ASP A 1 160 ? 1.116 5.541 4.047 1.00 92.38 160 ASP A N 1
ATOM 1262 C CA . ASP A 1 160 ? 1.047 5.078 2.666 1.00 92.38 160 ASP A CA 1
ATOM 1263 C C . ASP A 1 160 ? 0.589 3.622 2.667 1.00 92.38 160 ASP A C 1
ATOM 1265 O O . ASP A 1 160 ? 1.269 2.751 3.219 1.00 92.38 160 ASP A O 1
ATOM 1269 N N . ALA A 1 161 ? -0.583 3.381 2.080 1.00 93.62 161 ALA A N 1
ATOM 1270 C CA . ALA A 1 161 ? -1.198 2.067 1.974 1.00 93.62 161 ALA A CA 1
ATOM 1271 C C . ALA A 1 161 ? -1.641 1.812 0.534 1.00 93.62 161 ALA A C 1
ATOM 1273 O O . ALA A 1 161 ? -2.152 2.704 -0.141 1.00 93.62 161 ALA A O 1
ATOM 1274 N N . THR A 1 162 ? -1.477 0.578 0.079 1.00 93.44 162 THR A N 1
ATOM 1275 C CA . THR A 1 162 ? -1.958 0.113 -1.223 1.00 93.44 162 THR A CA 1
ATOM 1276 C C . THR A 1 162 ? -2.760 -1.156 -1.017 1.00 93.44 162 THR A C 1
ATOM 1278 O O . THR A 1 162 ? -2.405 -2.006 -0.206 1.00 93.44 162 THR A O 1
ATOM 1281 N N . GLU A 1 163 ? -3.862 -1.302 -1.740 1.00 92.94 163 GLU A N 1
ATOM 1282 C CA . GLU A 1 163 ? -4.670 -2.507 -1.630 1.00 92.94 163 GLU A CA 1
ATOM 1283 C C . GLU A 1 163 ? -3.940 -3.722 -2.224 1.00 92.94 163 GLU A C 1
ATOM 1285 O O . GLU A 1 163 ? -3.364 -3.660 -3.315 1.00 92.94 163 GLU A O 1
ATOM 1290 N N . ALA A 1 164 ? -3.992 -4.850 -1.520 1.00 92.38 164 ALA A N 1
ATOM 1291 C CA . ALA A 1 164 ? -3.332 -6.085 -1.914 1.00 92.38 164 ALA A CA 1
ATOM 1292 C C . ALA A 1 164 ? -4.351 -7.061 -2.510 1.00 92.38 164 ALA A C 1
ATOM 1294 O O . ALA A 1 164 ? -5.382 -7.351 -1.904 1.00 92.38 164 ALA A O 1
ATOM 1295 N N . SER A 1 165 ? -4.077 -7.564 -3.716 1.00 90.06 165 SER A N 1
ATOM 1296 C CA . SER A 1 165 ? -4.927 -8.595 -4.312 1.00 90.06 165 SER A CA 1
ATOM 1297 C C . SER A 1 165 ? -4.671 -9.942 -3.631 1.00 90.06 165 SER A C 1
ATOM 1299 O O . SER A 1 165 ? -3.538 -10.251 -3.259 1.00 90.06 165 SER A O 1
ATOM 1301 N N . ALA A 1 166 ? -5.712 -10.768 -3.499 1.00 88.75 166 ALA A N 1
ATOM 1302 C CA . ALA A 1 166 ? -5.573 -12.106 -2.921 1.00 88.75 166 ALA A CA 1
ATOM 1303 C C . ALA A 1 166 ? -4.551 -12.963 -3.692 1.00 88.75 166 ALA A C 1
ATOM 1305 O O . ALA A 1 166 ? -3.758 -13.667 -3.081 1.00 88.75 166 ALA A O 1
ATOM 1306 N N . TYR A 1 167 ? -4.515 -12.846 -5.024 1.00 89.94 167 TYR A N 1
ATOM 1307 C CA . TYR A 1 167 ? -3.550 -13.563 -5.861 1.00 89.94 167 TYR A CA 1
ATOM 1308 C C . TYR A 1 167 ? -2.109 -13.083 -5.665 1.00 89.94 167 TYR A C 1
ATOM 1310 O O . TYR A 1 167 ? -1.205 -13.910 -5.616 1.00 89.94 167 TYR A O 1
ATOM 1318 N N . ALA A 1 168 ? -1.878 -11.774 -5.513 1.00 91.94 168 ALA A N 1
ATOM 1319 C CA . ALA A 1 168 ? -0.537 -11.265 -5.227 1.00 91.94 168 ALA A CA 1
ATOM 1320 C C . ALA A 1 168 ? -0.045 -11.738 -3.852 1.00 91.94 168 ALA A C 1
ATOM 1322 O O . ALA A 1 168 ? 1.112 -12.117 -3.716 1.00 91.94 168 ALA A O 1
ATOM 1323 N N . LEU A 1 169 ? -0.930 -11.781 -2.851 1.00 90.19 169 LEU A N 1
ATOM 1324 C CA . LEU A 1 169 ? -0.602 -12.351 -1.543 1.00 90.19 169 LEU A CA 1
ATOM 1325 C C . LEU A 1 169 ? -0.381 -13.861 -1.608 1.00 90.19 169 LEU A C 1
ATOM 1327 O O . LEU A 1 169 ? 0.481 -14.358 -0.907 1.00 90.19 169 LEU A O 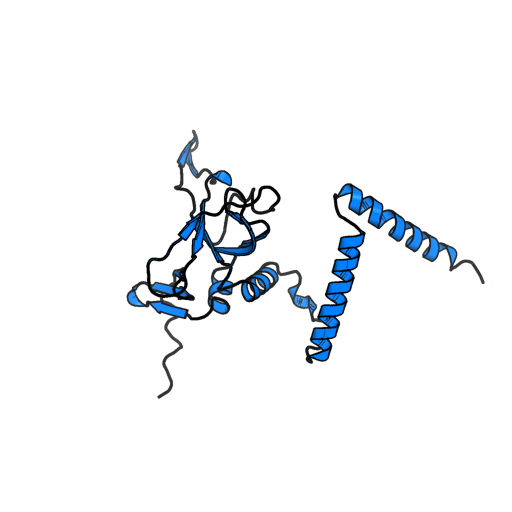1
ATOM 1331 N N . LEU A 1 170 ? -1.099 -14.596 -2.456 1.00 89.44 170 LEU A N 1
ATOM 1332 C CA . LEU A 1 170 ? -0.843 -16.025 -2.643 1.00 89.44 170 LEU A CA 1
ATOM 1333 C C . LEU A 1 170 ? 0.548 -16.279 -3.247 1.00 89.44 170 LEU A C 1
ATOM 1335 O O . LEU A 1 170 ? 1.220 -17.228 -2.862 1.00 89.44 170 LEU A O 1
ATOM 1339 N N . LEU A 1 171 ? 0.975 -15.421 -4.179 1.00 89.94 171 LEU A N 1
ATOM 1340 C CA . LEU A 1 171 ? 2.257 -15.550 -4.871 1.00 89.94 171 LEU A CA 1
ATOM 1341 C C . LEU A 1 171 ? 3.447 -15.073 -4.023 1.00 89.94 171 LEU A C 1
ATOM 1343 O O . LEU A 1 171 ? 4.517 -15.671 -4.087 1.00 89.94 171 LEU A O 1
ATOM 1347 N N . PHE A 1 172 ? 3.268 -14.004 -3.240 1.00 90.31 172 PHE A N 1
ATOM 1348 C CA . PHE A 1 172 ? 4.353 -13.327 -2.517 1.00 90.31 172 PHE A CA 1
ATOM 1349 C C . PHE A 1 172 ? 4.200 -13.316 -0.989 1.00 90.31 172 PHE A C 1
ATOM 1351 O O . PHE A 1 172 ? 5.044 -12.776 -0.284 1.00 90.31 172 PHE A O 1
ATOM 1358 N N . GLY A 1 173 ? 3.136 -13.903 -0.443 1.00 81.38 173 GLY A N 1
ATOM 1359 C CA . GLY A 1 173 ? 2.826 -13.892 0.993 1.00 81.38 173 GLY A CA 1
ATOM 1360 C C . GLY A 1 173 ? 3.635 -14.879 1.833 1.00 81.38 173 GLY A C 1
ATOM 1361 O O . GLY A 1 173 ? 3.307 -15.090 2.996 1.00 81.38 173 GLY A O 1
ATOM 1362 N N . GLY A 1 174 ? 4.688 -15.478 1.275 1.00 86.12 174 GLY A N 1
ATOM 1363 C CA . GLY A 1 174 ? 5.603 -16.355 1.998 1.00 86.12 174 GLY A CA 1
ATOM 1364 C C . GLY A 1 174 ? 5.111 -17.798 2.105 1.00 86.12 174 GLY A C 1
ATOM 1365 O O . GLY A 1 174 ? 4.584 -18.367 1.150 1.00 86.12 174 GLY A O 1
ATOM 1366 N N . LYS A 1 175 ? 5.343 -18.426 3.264 1.00 86.38 175 LYS A N 1
ATOM 1367 C CA . LYS A 1 175 ? 5.043 -19.847 3.471 1.00 86.38 175 LYS A CA 1
ATOM 1368 C C . LYS A 1 175 ? 3.532 -20.075 3.458 1.00 86.38 175 LYS A C 1
ATOM 1370 O O . LYS A 1 175 ? 2.822 -19.533 4.300 1.00 86.38 175 LYS A O 1
ATOM 1375 N N . MET A 1 176 ? 3.065 -20.908 2.536 1.00 85.56 176 MET A N 1
ATOM 1376 C CA . MET A 1 176 ? 1.659 -21.277 2.414 1.00 85.56 176 MET A CA 1
ATOM 1377 C C . MET A 1 176 ? 1.383 -22.606 3.126 1.00 85.56 176 MET A C 1
ATOM 1379 O O . MET A 1 176 ? 2.083 -23.592 2.900 1.00 85.56 176 MET A O 1
ATOM 1383 N N . ASP A 1 177 ? 0.349 -22.620 3.960 1.00 85.31 177 ASP A N 1
ATOM 1384 C CA . ASP A 1 177 ? -0.249 -23.810 4.559 1.00 85.31 177 ASP A CA 1
ATOM 1385 C C . ASP A 1 177 ? -1.675 -23.979 4.021 1.00 85.31 177 ASP A C 1
ATOM 1387 O O . ASP A 1 177 ? -2.501 -23.065 4.100 1.00 85.31 177 ASP A O 1
ATOM 1391 N N . VAL A 1 178 ? -1.958 -25.138 3.432 1.00 84.81 178 VAL A N 1
ATOM 1392 C CA . VAL A 1 178 ? -3.243 -25.420 2.784 1.00 84.81 178 VAL A CA 1
ATOM 1393 C C . VAL A 1 178 ? -4.083 -26.273 3.722 1.00 84.81 178 VAL A C 1
ATOM 1395 O O . VAL A 1 178 ? -3.841 -27.466 3.895 1.00 84.81 178 VAL A O 1
ATOM 1398 N N . GLN A 1 179 ? -5.121 -25.675 4.305 1.00 83.56 179 GLN A N 1
ATOM 1399 C CA . GLN A 1 179 ? -6.076 -26.389 5.148 1.00 83.56 179 GLN A CA 1
ATOM 1400 C C . GLN A 1 179 ? -7.267 -26.831 4.298 1.00 83.56 179 GLN A C 1
ATOM 1402 O O . GLN A 1 179 ? -8.342 -26.226 4.339 1.00 83.56 179 GLN A O 1
ATOM 1407 N N . ALA A 1 180 ? -7.072 -27.912 3.534 1.00 77.38 180 ALA A N 1
ATOM 1408 C CA . ALA A 1 180 ? -8.074 -28.458 2.613 1.00 77.38 180 ALA A CA 1
ATOM 1409 C C . ALA A 1 180 ? -9.426 -28.726 3.300 1.00 77.38 180 ALA A C 1
ATOM 1411 O O . ALA A 1 180 ? -10.474 -28.381 2.760 1.00 77.38 180 ALA A O 1
ATOM 1412 N N . SER A 1 181 ? -9.412 -29.220 4.544 1.00 76.81 181 SER A N 1
ATOM 1413 C CA . SER A 1 181 ? -10.625 -29.497 5.328 1.00 76.81 181 SER A CA 1
ATOM 1414 C C . SER A 1 181 ? -11.488 -28.261 5.604 1.00 76.81 181 SER A C 1
ATOM 1416 O O . SER A 1 181 ? -12.681 -28.398 5.861 1.00 76.81 181 SER A O 1
ATOM 1418 N N . LYS A 1 182 ? -10.899 -27.058 5.582 1.00 75.19 182 LYS A N 1
ATOM 1419 C CA . LYS A 1 182 ? -11.596 -25.784 5.821 1.00 75.19 182 LYS A CA 1
ATOM 1420 C C . LYS A 1 182 ? -11.743 -24.932 4.557 1.00 75.19 182 LYS A C 1
ATOM 1422 O O . LYS A 1 182 ? -12.384 -23.888 4.623 1.00 75.19 182 LYS A O 1
ATOM 1427 N N . GLY A 1 183 ? -11.147 -25.337 3.431 1.00 80.69 183 GLY A N 1
ATOM 1428 C CA . GLY A 1 183 ? -11.100 -24.519 2.215 1.00 80.69 183 GLY A CA 1
ATOM 1429 C C . GLY A 1 183 ? -10.394 -23.175 2.431 1.00 80.69 183 GLY A C 1
ATOM 1430 O O . GLY A 1 183 ? -10.837 -22.148 1.919 1.00 80.69 183 GLY A O 1
ATOM 1431 N N . LEU A 1 184 ? -9.332 -23.154 3.242 1.00 82.69 184 LEU A N 1
ATOM 1432 C CA . LEU A 1 184 ? -8.573 -21.944 3.567 1.00 82.69 184 LEU A CA 1
ATOM 1433 C C . LEU A 1 184 ? -7.091 -22.150 3.249 1.00 82.69 184 LEU A C 1
ATOM 1435 O O . LEU A 1 184 ? -6.498 -23.151 3.652 1.00 82.69 184 LEU A O 1
ATOM 1439 N N . ASN A 1 185 ? -6.497 -21.172 2.569 1.00 82.75 185 ASN A N 1
ATOM 1440 C CA . ASN A 1 185 ? -5.052 -21.053 2.409 1.00 82.75 185 ASN A CA 1
ATOM 1441 C C . ASN A 1 185 ? -4.545 -20.047 3.440 1.00 82.75 185 ASN A C 1
ATOM 1443 O O . ASN A 1 185 ? -4.949 -18.882 3.418 1.00 82.75 185 ASN A O 1
ATOM 1447 N N . VAL A 1 186 ? -3.672 -20.489 4.338 1.00 84.12 186 VAL A N 1
ATOM 1448 C CA . VAL A 1 186 ? -3.061 -19.636 5.357 1.00 84.12 186 VAL A CA 1
ATOM 1449 C C . VAL A 1 186 ? -1.642 -19.295 4.916 1.00 84.12 186 VAL A C 1
ATOM 1451 O O . VAL A 1 186 ? -0.819 -20.186 4.733 1.00 84.12 186 VAL A O 1
ATOM 1454 N N . LEU A 1 18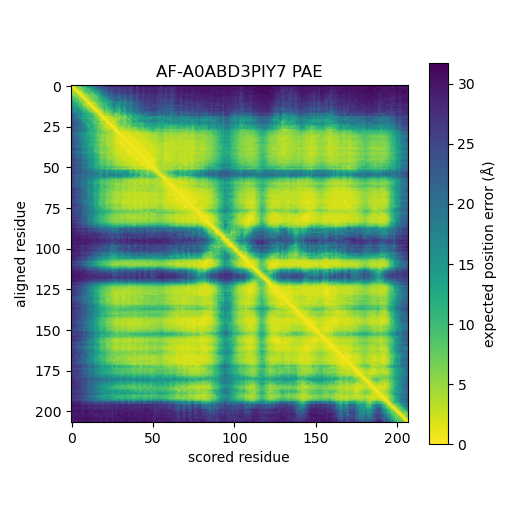7 ? -1.336 -18.010 4.747 1.00 85.31 187 LEU A N 1
ATOM 1455 C CA . LEU A 1 187 ? 0.011 -17.533 4.430 1.00 85.31 187 LEU A CA 1
ATOM 1456 C C . LEU A 1 187 ? 0.680 -16.969 5.681 1.00 85.31 187 LEU A C 1
ATOM 1458 O O . LEU A 1 187 ? 0.063 -16.221 6.446 1.00 85.31 187 LEU A O 1
ATOM 1462 N N . ASP A 1 188 ? 1.935 -17.359 5.891 1.00 80.62 188 ASP A N 1
ATOM 1463 C CA . ASP A 1 188 ? 2.791 -16.950 7.013 1.00 80.62 188 ASP A CA 1
ATOM 1464 C C . ASP A 1 188 ? 2.113 -17.103 8.391 1.00 80.62 188 ASP A C 1
ATOM 1466 O O . ASP A 1 188 ? 2.354 -16.343 9.323 1.00 80.62 188 ASP A O 1
ATOM 1470 N N . ASN A 1 189 ? 1.188 -18.065 8.510 1.00 76.12 189 ASN A N 1
ATOM 1471 C CA . ASN A 1 189 ? 0.351 -18.295 9.694 1.00 76.12 189 ASN A CA 1
ATOM 1472 C C . ASN A 1 189 ? -0.466 -17.062 10.171 1.00 76.12 189 ASN A C 1
ATOM 1474 O O . ASN A 1 189 ? -0.912 -17.015 11.324 1.00 76.12 189 ASN A O 1
ATOM 1478 N N . ARG A 1 190 ? -0.657 -16.063 9.294 1.00 77.69 190 ARG A N 1
ATOM 1479 C CA . ARG A 1 190 ? -1.215 -14.731 9.608 1.00 77.69 190 ARG A CA 1
ATOM 1480 C C . ARG A 1 190 ? -2.314 -14.284 8.644 1.00 77.69 190 ARG A C 1
ATOM 1482 O O . ARG A 1 190 ? -3.266 -13.638 9.073 1.00 77.69 190 ARG A O 1
ATOM 1489 N N . ILE A 1 191 ? -2.177 -14.592 7.358 1.00 84.00 191 ILE A N 1
ATOM 1490 C CA . ILE A 1 191 ? -3.094 -14.146 6.304 1.00 84.00 191 ILE A CA 1
ATOM 1491 C C . ILE A 1 191 ? -3.967 -15.328 5.911 1.00 84.00 191 ILE A C 1
ATOM 1493 O O . ILE A 1 191 ? -3.461 -16.352 5.470 1.00 84.00 191 ILE A O 1
ATOM 1497 N N . GLU A 1 192 ? -5.278 -15.185 6.042 1.00 84.75 192 GLU A N 1
ATOM 1498 C CA . GLU A 1 192 ? -6.232 -16.242 5.711 1.00 84.75 192 GLU A CA 1
ATOM 1499 C C . GLU A 1 192 ? -6.954 -15.882 4.411 1.00 84.75 192 GLU A C 1
ATOM 1501 O O . GLU A 1 192 ? -7.655 -14.871 4.319 1.00 84.75 192 GLU A O 1
ATOM 1506 N N . LEU A 1 193 ? -6.769 -16.699 3.379 1.00 84.81 193 LEU A N 1
ATOM 1507 C CA . LEU A 1 193 ? -7.444 -16.552 2.096 1.00 84.81 193 LEU A CA 1
ATOM 1508 C C . LEU A 1 193 ? -8.448 -17.686 1.913 1.00 84.81 193 LEU A C 1
ATOM 1510 O O . LEU A 1 193 ? -8.127 -18.857 2.110 1.00 84.81 193 LEU A O 1
ATOM 1514 N N . SER A 1 194 ? -9.665 -17.339 1.496 1.00 79.75 194 SER A N 1
ATOM 1515 C CA . SER A 1 194 ? -10.648 -18.341 1.089 1.00 79.75 194 SER A CA 1
ATOM 1516 C C . SER A 1 194 ? -10.187 -19.023 -0.193 1.00 79.75 194 SER A C 1
ATOM 1518 O O . SER A 1 194 ? -9.909 -18.358 -1.192 1.00 79.75 194 SER A O 1
ATOM 1520 N N . ALA A 1 195 ? -10.105 -20.347 -0.146 1.00 68.88 195 ALA A N 1
ATOM 1521 C CA . ALA A 1 195 ? -9.802 -21.192 -1.281 1.00 68.88 195 ALA A CA 1
ATOM 1522 C C . ALA A 1 195 ? -11.085 -21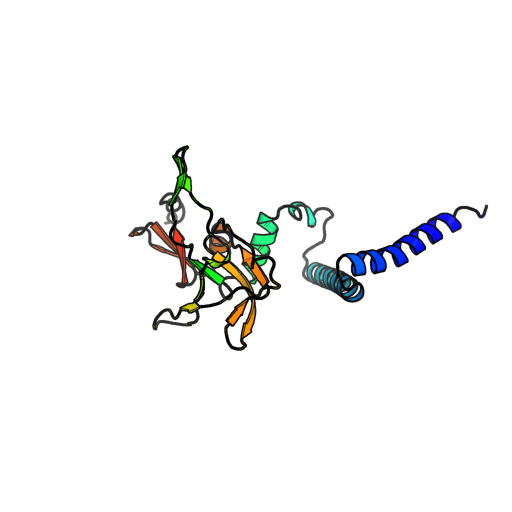.910 -1.706 1.00 68.88 195 ALA A C 1
ATOM 1524 O O . ALA A 1 195 ? -11.681 -22.665 -0.936 1.00 68.88 195 ALA A O 1
ATOM 1525 N N . ASN A 1 196 ? -11.517 -21.712 -2.951 1.00 57.97 196 ASN A N 1
ATOM 1526 C CA . ASN A 1 196 ? -12.440 -22.662 -3.555 1.00 57.97 196 ASN A CA 1
ATOM 1527 C C . ASN A 1 196 ? -11.654 -23.956 -3.819 1.00 57.97 196 ASN A C 1
ATOM 1529 O O . ASN A 1 196 ? -10.550 -23.914 -4.351 1.00 57.97 196 ASN A O 1
ATOM 1533 N N . ALA A 1 197 ? -12.210 -25.107 -3.436 1.00 48.84 197 ALA A N 1
ATOM 1534 C CA . ALA A 1 197 ? -11.551 -26.422 -3.397 1.00 48.84 197 ALA A CA 1
ATOM 1535 C C . ALA A 1 197 ? -11.051 -26.981 -4.757 1.00 48.84 197 ALA A C 1
ATOM 1537 O O . ALA A 1 197 ? -10.837 -28.178 -4.905 1.00 48.84 197 ALA A O 1
ATOM 1538 N N . ARG A 1 198 ? -10.888 -26.142 -5.785 1.00 50.19 198 ARG A N 1
ATOM 1539 C CA . ARG A 1 198 ? -10.523 -26.523 -7.153 1.00 50.19 198 ARG A CA 1
ATOM 1540 C C . ARG A 1 198 ? -9.026 -26.410 -7.456 1.00 50.19 198 ARG A C 1
ATOM 1542 O O . ARG A 1 198 ? -8.609 -26.839 -8.525 1.00 50.19 198 ARG A O 1
ATOM 1549 N N . THR A 1 199 ? -8.222 -25.862 -6.545 1.00 49.31 199 THR A N 1
ATOM 1550 C CA . THR A 1 199 ? -6.760 -25.741 -6.708 1.00 49.31 199 THR A CA 1
ATOM 1551 C C . THR A 1 199 ? -5.965 -26.934 -6.160 1.00 49.31 199 THR A C 1
ATOM 1553 O O . THR A 1 199 ? -4.744 -26.923 -6.244 1.00 49.31 199 THR A O 1
ATOM 1556 N N . ASP A 1 200 ? -6.627 -27.975 -5.647 1.00 44.47 200 ASP A N 1
ATOM 1557 C CA . ASP A 1 200 ? -5.990 -29.128 -4.978 1.00 44.47 200 ASP A CA 1
ATOM 1558 C C . ASP A 1 200 ? -5.534 -30.257 -5.935 1.00 44.47 200 ASP A C 1
ATOM 1560 O O . ASP A 1 200 ? -4.960 -31.257 -5.527 1.00 44.47 200 ASP A O 1
ATOM 1564 N N . GLY A 1 201 ? -5.770 -30.122 -7.244 1.00 43.56 201 GLY A N 1
ATOM 1565 C CA . GLY A 1 201 ? -5.613 -31.234 -8.191 1.00 43.56 201 GLY A CA 1
ATOM 1566 C C . GLY A 1 201 ? -4.254 -31.395 -8.880 1.00 43.56 201 GLY A C 1
ATOM 1567 O O . GLY A 1 201 ? -4.201 -32.137 -9.855 1.00 43.56 201 GLY A O 1
ATOM 1568 N N . ARG A 1 202 ? -3.182 -30.679 -8.498 1.00 46.16 202 ARG A N 1
ATOM 1569 C CA . ARG A 1 202 ? -1.938 -30.691 -9.310 1.00 46.16 202 ARG A CA 1
ATOM 1570 C C . ARG A 1 202 ? -0.603 -30.784 -8.567 1.00 46.16 202 ARG A C 1
ATOM 1572 O O . ARG A 1 202 ? 0.427 -30.648 -9.211 1.00 46.16 202 ARG A O 1
ATOM 1579 N N . ALA A 1 203 ? -0.594 -31.011 -7.254 1.00 43.25 203 ALA A N 1
ATOM 1580 C CA . ALA A 1 203 ? 0.650 -31.050 -6.468 1.00 43.25 203 ALA A CA 1
ATOM 1581 C C . ALA A 1 203 ? 0.998 -32.428 -5.870 1.00 43.25 203 ALA A C 1
ATOM 1583 O O . ALA A 1 203 ? 1.871 -32.510 -5.011 1.00 43.25 203 ALA A O 1
ATOM 1584 N N . LYS A 1 204 ? 0.339 -33.511 -6.303 1.00 41.06 204 LYS A N 1
ATOM 1585 C CA . LYS A 1 204 ? 0.704 -34.885 -5.926 1.00 41.06 204 LYS A CA 1
ATOM 1586 C C . LYS A 1 204 ? 0.553 -35.832 -7.111 1.00 41.06 204 LYS A C 1
ATOM 1588 O O . LYS A 1 204 ? -0.430 -36.554 -7.194 1.00 41.06 204 LYS A O 1
ATOM 1593 N N . GLU A 1 205 ? 1.519 -35.803 -8.016 1.00 44.00 205 GLU A N 1
ATOM 1594 C CA . GLU A 1 205 ? 1.838 -36.963 -8.847 1.00 44.00 205 GLU A CA 1
ATOM 1595 C C . GLU A 1 205 ? 3.316 -36.869 -9.217 1.00 44.00 205 GLU A C 1
ATOM 1597 O O . GLU A 1 205 ? 3.690 -36.083 -10.080 1.00 44.00 205 GLU A O 1
ATOM 1602 N N . GLU A 1 206 ? 4.140 -37.581 -8.455 1.00 40.75 206 GLU A N 1
ATOM 1603 C CA . GLU A 1 206 ? 5.456 -38.102 -8.836 1.00 40.75 206 GLU A CA 1
ATOM 1604 C C . GLU A 1 206 ? 5.825 -39.111 -7.735 1.00 40.75 206 GLU A C 1
ATOM 1606 O O . GLU A 1 206 ? 6.217 -38.735 -6.626 1.00 40.75 206 GLU A O 1
ATOM 1611 N N . ASP A 1 207 ? 5.530 -40.380 -8.033 1.00 37.09 207 ASP A N 1
ATOM 1612 C CA . ASP A 1 207 ? 6.182 -41.558 -7.446 1.00 37.09 207 ASP A CA 1
ATOM 1613 C C . ASP A 1 207 ? 7.635 -41.657 -7.946 1.00 37.09 207 ASP A C 1
ATOM 1615 O O . ASP A 1 207 ? 7.881 -41.292 -9.123 1.00 37.09 207 ASP A O 1
#

Organism: NCBI:txid382360

Sequence (207 aa):
MRRKGLKEENSALRLTSFCPFLSDRLGLAFNSMNDMKQLVQQLNASLSSLGFLDDGNSDTNANSWRIVRSVVVSVLAPAQVIRVQRPTQKYTETVEGAVEKDGKAQDFKFFICSGDSNDERKEERVFIHPASSMFSAGTFSCPWLVYHRMVRTSKAYIHDATEASAYALLLFGGKMDVQASKGLNVLDNRIELSANARTDGRAKEED

Solvent-accessible surface area (backbone atoms only — not comparable to full-atom values): 12447 Å² total; per-residue (Å²): 145,88,74,75,63,68,58,58,55,53,51,51,55,48,50,64,55,44,51,53,55,53,20,60,75,71,74,44,61,55,67,61,52,52,52,52,53,51,50,50,54,53,51,52,53,53,39,39,75,74,66,51,74,84,49,103,59,73,64,76,56,71,85,38,63,69,57,55,41,34,54,55,36,49,73,31,36,59,84,31,45,33,43,47,45,78,57,83,82,57,75,45,83,46,101,92,45,75,47,79,52,80,55,57,35,84,56,54,42,37,31,32,80,56,72,83,75,100,64,73,93,40,66,46,73,41,42,68,28,83,88,20,85,62,42,74,48,51,76,70,98,44,58,33,32,30,43,84,45,76,48,76,73,98,57,45,27,37,49,44,69,46,74,35,52,69,66,39,44,69,75,33,21,64,58,75,45,78,41,72,95,74,32,33,37,30,25,63,86,74,46,81,40,86,39,72,86,78,78,76,82,78,86,84,87,82,133

Mean predicted aligned error: 12.19 Å

Secondary structure (DSSP, 8-state):
---SHHHHHHHHHHHHHHHHHHHHHHT--HHHHHHHHHHHHHHHHHHHHTT----TTTTTTTT-HHHHHHHHHHHHTTTTEEEEEPPPP-EEEETTEEEEPPPPGGG-EEEEEE--SSS--EEEEEEE-TTSGGGG----SSSEEEES-EEESSSEEESSEEEPPHHHHHHHSSSEEEEGGGTEEEETTTEEEE--TTS-SSS----

Radius of gy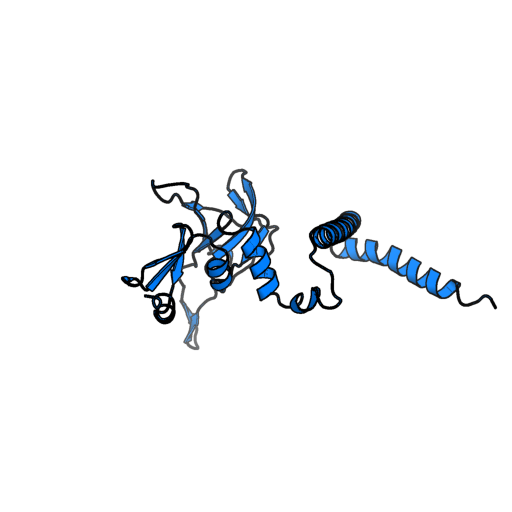ration: 23.77 Å; Cα contacts (8 Å, |Δi|>4): 262; chains: 1; bounding box: 64×73×64 Å